Protein AF-A0A940UMU3-F1 (afdb_monomer_lite)

Structure (mmCIF, N/CA/C/O backbone):
data_AF-A0A940UMU3-F1
#
_entry.id   AF-A0A940UMU3-F1
#
loop_
_atom_site.group_PDB
_atom_site.id
_atom_site.type_symbol
_atom_site.label_atom_id
_atom_site.label_alt_id
_atom_site.label_comp_id
_atom_site.label_asym_id
_atom_site.label_entity_id
_atom_site.label_seq_id
_atom_site.pdbx_PDB_ins_code
_atom_site.Cartn_x
_atom_site.Cartn_y
_atom_site.Cartn_z
_atom_site.occupancy
_atom_site.B_iso_or_equiv
_atom_site.auth_seq_id
_atom_site.auth_comp_id
_atom_site.auth_asym_id
_atom_site.auth_atom_id
_atom_site.pdbx_PDB_model_num
ATOM 1 N N . MET A 1 1 ? -1.827 32.129 -28.099 1.00 36.72 1 MET A N 1
ATOM 2 C CA . MET A 1 1 ? -1.448 30.703 -27.996 1.00 36.72 1 MET A CA 1
ATOM 3 C C . MET A 1 1 ? -0.355 30.593 -26.947 1.00 36.72 1 MET A C 1
ATOM 5 O O . MET A 1 1 ? 0.735 31.074 -27.199 1.00 36.72 1 MET A O 1
ATOM 9 N N . GLY A 1 2 ? -0.552 30.079 -25.747 1.00 35.84 2 GLY A N 1
ATOM 10 C CA . GLY A 1 2 ? -1.722 29.521 -25.088 1.00 35.84 2 GLY A CA 1
ATOM 11 C C . GLY A 1 2 ? -1.331 29.421 -23.616 1.00 35.84 2 GLY A C 1
ATOM 12 O O . GLY A 1 2 ? -0.348 28.765 -23.275 1.00 35.84 2 GLY A O 1
ATOM 13 N N . GLU A 1 3 ? -2.028 30.186 -22.787 1.00 33.16 3 GLU A N 1
ATOM 14 C CA . GLU A 1 3 ? -1.963 30.157 -21.331 1.00 33.16 3 GLU A CA 1
ATOM 15 C C . GLU A 1 3 ? -2.562 28.830 -20.845 1.00 33.16 3 GLU A C 1
ATOM 17 O O . GLU A 1 3 ? -3.772 28.744 -20.701 1.00 33.16 3 GLU A O 1
ATOM 22 N N . GLU A 1 4 ? -1.766 27.773 -20.641 1.00 38.28 4 GLU A N 1
ATOM 23 C CA . GLU A 1 4 ? -2.343 26.475 -20.223 1.00 38.28 4 GLU A CA 1
ATOM 24 C C . GLU A 1 4 ? -1.511 25.644 -19.226 1.00 38.28 4 GLU A C 1
ATOM 26 O O . GLU A 1 4 ? -1.764 24.459 -19.042 1.00 38.28 4 GLU A O 1
ATOM 31 N N . THR A 1 5 ? -0.533 26.220 -18.516 1.00 37.44 5 THR A N 1
ATOM 32 C CA . THR A 1 5 ? 0.317 25.422 -17.594 1.00 37.44 5 THR A CA 1
ATOM 33 C C . THR A 1 5 ? 0.517 25.992 -16.189 1.00 37.44 5 THR A C 1
ATOM 35 O O . THR A 1 5 ? 1.499 25.664 -15.527 1.00 37.44 5 THR A O 1
ATOM 38 N N . LYS A 1 6 ? -0.423 26.795 -15.671 1.00 33.22 6 LYS A N 1
ATOM 39 C CA . LYS A 1 6 ? -0.345 27.323 -14.289 1.00 33.22 6 LYS A CA 1
ATOM 40 C C . LYS A 1 6 ? -1.339 26.750 -13.270 1.00 33.22 6 LYS A C 1
ATOM 42 O O . LYS A 1 6 ? -1.270 27.146 -12.113 1.00 33.22 6 LYS A O 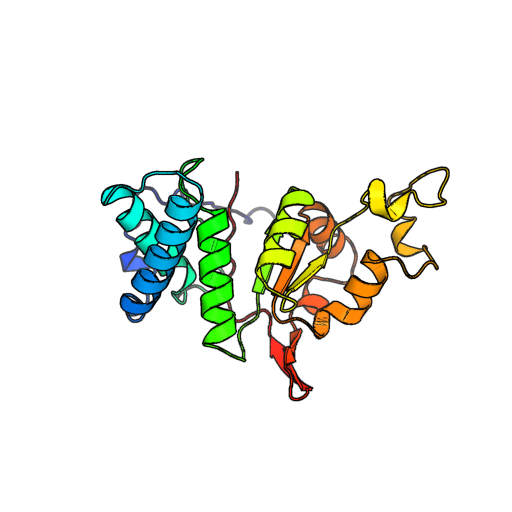1
ATOM 47 N N . ASP A 1 7 ? -2.166 25.771 -13.634 1.00 35.25 7 ASP A N 1
ATOM 48 C CA . ASP A 1 7 ? -3.210 25.225 -12.743 1.00 35.25 7 ASP A CA 1
ATOM 49 C C . ASP A 1 7 ? -2.923 23.820 -12.177 1.00 35.25 7 ASP A C 1
ATOM 51 O O . ASP A 1 7 ? -3.829 23.020 -11.954 1.00 35.25 7 ASP A O 1
ATOM 55 N N . LEU A 1 8 ? -1.662 23.500 -11.873 1.00 34.97 8 LEU A N 1
ATOM 56 C CA . LEU A 1 8 ? -1.332 22.269 -11.147 1.00 34.97 8 LEU A CA 1
ATOM 57 C C . LEU A 1 8 ? -0.868 22.595 -9.726 1.00 34.97 8 LEU A C 1
ATOM 59 O O . LEU A 1 8 ? 0.209 23.147 -9.528 1.00 34.97 8 LEU A O 1
ATOM 63 N N . LEU A 1 9 ? -1.706 22.179 -8.766 1.00 34.69 9 LEU A N 1
ATOM 64 C CA . LEU A 1 9 ? -1.521 22.161 -7.306 1.00 34.69 9 LEU A CA 1
ATOM 65 C C . LEU A 1 9 ? -1.909 23.439 -6.542 1.00 34.69 9 LEU A C 1
ATOM 67 O O . LEU A 1 9 ? -1.122 24.025 -5.804 1.00 34.69 9 LEU A O 1
ATOM 71 N N . LYS A 1 10 ? -3.206 23.776 -6.564 1.00 30.38 10 LYS A N 1
ATOM 72 C CA . LYS A 1 10 ? -3.848 24.381 -5.382 1.00 30.38 10 LYS A CA 1
ATOM 73 C C . LYS A 1 10 ? -4.030 23.299 -4.312 1.00 30.38 10 LYS A C 1
ATOM 75 O O . LYS A 1 10 ? -5.095 22.695 -4.204 1.00 30.38 10 LYS A O 1
ATOM 80 N N . ILE A 1 11 ? -2.984 23.046 -3.528 1.00 38.12 11 ILE A N 1
ATOM 81 C CA . ILE A 1 11 ? -3.080 22.249 -2.300 1.00 38.12 11 ILE A CA 1
ATOM 82 C C . ILE A 1 11 ? -3.891 23.082 -1.303 1.00 38.12 11 ILE A C 1
ATOM 84 O O . ILE A 1 11 ? -3.409 24.074 -0.758 1.00 38.12 11 ILE A O 1
ATOM 88 N N . ARG A 1 12 ? -5.164 22.730 -1.101 1.00 36.94 12 ARG A N 1
ATOM 89 C CA . ARG A 1 12 ? -5.936 23.272 0.020 1.00 36.94 12 ARG A CA 1
ATOM 90 C C . ARG A 1 12 ? -5.428 22.600 1.291 1.00 36.94 12 ARG A C 1
ATOM 92 O O . ARG A 1 12 ? -5.574 21.392 1.439 1.00 36.94 12 ARG A O 1
ATOM 99 N N . ASN A 1 13 ? -4.858 23.393 2.196 1.00 33.34 13 ASN A N 1
ATOM 100 C CA . ASN A 1 13 ? -4.619 22.979 3.576 1.00 33.34 13 ASN A CA 1
ATOM 101 C C . ASN A 1 13 ? -5.944 22.485 4.177 1.00 33.34 13 ASN A C 1
ATOM 103 O O . ASN A 1 13 ? -6.892 23.259 4.310 1.00 33.34 13 ASN A O 1
ATOM 107 N N . LEU A 1 14 ? -6.003 21.201 4.532 1.00 41.78 14 LEU A N 1
ATOM 108 C CA . LEU A 1 14 ? -7.168 20.515 5.105 1.00 41.78 14 LEU A CA 1
ATOM 109 C C . LEU A 1 14 ? -7.414 20.877 6.580 1.00 41.78 14 LEU A C 1
ATOM 111 O O . LEU A 1 14 ? -7.902 20.060 7.348 1.00 41.78 14 LEU A O 1
ATOM 115 N N . ASN A 1 15 ? -7.117 22.109 6.992 1.00 36.78 15 ASN A N 1
ATOM 116 C CA . ASN A 1 15 ? -7.285 22.494 8.393 1.00 36.78 15 ASN A CA 1
ATOM 117 C C . ASN A 1 15 ? -8.719 22.910 8.759 1.00 36.78 15 ASN A C 1
ATOM 119 O O . ASN A 1 15 ? -8.968 23.169 9.929 1.00 36.78 15 ASN A O 1
ATOM 123 N N . THR A 1 16 ? -9.673 22.954 7.819 1.00 35.81 16 THR A N 1
ATOM 124 C CA . THR A 1 16 ? -11.067 23.342 8.135 1.00 35.81 16 THR A CA 1
ATOM 125 C C . THR A 1 16 ? -12.168 22.735 7.253 1.00 35.81 16 THR A C 1
ATOM 127 O O . THR A 1 16 ? -13.339 23.025 7.484 1.00 35.81 16 THR A O 1
ATOM 130 N N . CYS A 1 17 ? -11.861 21.882 6.268 1.00 40.16 17 CYS A N 1
ATOM 131 C CA . CYS A 1 17 ? -12.915 21.163 5.540 1.00 40.16 17 CYS A CA 1
ATOM 132 C C . CYS A 1 17 ? -13.247 19.905 6.346 1.00 40.16 17 CYS A C 1
ATOM 134 O O . CYS A 1 17 ? -12.423 18.991 6.391 1.00 40.16 17 CYS A O 1
ATOM 136 N N . SER A 1 18 ? -14.398 19.874 7.026 1.00 49.94 18 SER A N 1
ATOM 137 C CA . SER A 1 18 ? -14.820 18.674 7.748 1.00 49.94 18 SER A CA 1
ATOM 138 C C . SER A 1 18 ? -14.830 17.498 6.772 1.00 49.94 18 SER A C 1
ATOM 140 O O . SER A 1 18 ? -15.374 17.597 5.671 1.00 49.94 18 SER A O 1
ATOM 142 N N . LEU A 1 19 ? -14.174 16.399 7.160 1.00 53.12 19 LEU A N 1
ATOM 143 C CA . LEU A 1 19 ? -14.099 15.149 6.396 1.00 53.12 19 LEU A CA 1
ATOM 144 C C . LEU A 1 19 ? -15.473 14.767 5.813 1.00 53.12 19 LEU A C 1
ATOM 146 O O . LEU A 1 19 ? -15.567 14.332 4.668 1.00 53.12 19 LEU A O 1
ATOM 150 N N . GLU A 1 20 ? -16.535 15.040 6.571 1.00 51.41 20 GLU A N 1
ATOM 151 C CA . GLU A 1 20 ? -17.953 14.882 6.231 1.00 51.41 20 GLU A CA 1
ATOM 152 C C . GLU A 1 20 ? -18.362 15.445 4.857 1.00 51.41 20 GLU A C 1
ATOM 154 O O . GLU A 1 20 ? -19.279 14.916 4.239 1.00 51.41 20 GLU A O 1
ATOM 159 N N . GLN A 1 21 ? -17.689 16.479 4.340 1.00 51.62 21 GLN A N 1
ATOM 160 C CA . GLN A 1 21 ? -18.004 17.078 3.034 1.00 51.62 21 GLN A CA 1
ATOM 161 C C . GLN A 1 21 ? -17.381 16.340 1.837 1.00 51.62 21 GLN A C 1
ATOM 163 O O . GLN A 1 21 ? -17.746 16.614 0.695 1.00 51.62 21 GLN A O 1
ATOM 168 N N . LEU A 1 22 ? -16.428 15.432 2.070 1.00 51.53 22 LEU A N 1
ATOM 169 C CA . LEU A 1 22 ? -15.706 14.693 1.020 1.00 51.53 22 LEU A CA 1
ATOM 170 C C . LEU A 1 22 ? -16.130 13.220 0.917 1.00 51.53 22 LEU A C 1
ATOM 172 O O . LEU A 1 22 ? -15.785 12.551 -0.059 1.00 51.53 22 LEU A O 1
ATOM 176 N N . ILE A 1 23 ? -16.869 12.734 1.913 1.00 57.41 23 ILE A N 1
ATOM 177 C CA . ILE A 1 23 ? -17.193 11.326 2.139 1.00 57.41 23 ILE A CA 1
ATOM 178 C C . ILE A 1 23 ? -18.607 11.036 1.643 1.00 57.41 23 ILE A C 1
ATOM 180 O O . ILE A 1 23 ? -19.556 11.730 1.999 1.00 57.41 23 ILE A O 1
ATOM 184 N N . ILE A 1 24 ? -18.764 9.997 0.822 1.00 56.56 24 ILE A N 1
ATOM 185 C CA . ILE A 1 24 ? -20.044 9.727 0.160 1.00 56.56 24 ILE A CA 1
ATOM 186 C C . ILE A 1 24 ? -21.032 9.039 1.098 1.00 56.56 24 ILE A C 1
ATOM 188 O O . ILE A 1 24 ? -22.220 9.301 0.951 1.00 56.56 24 ILE A O 1
ATOM 192 N N . ASN A 1 25 ? -20.604 8.158 2.023 1.00 56.72 25 ASN A N 1
ATOM 193 C CA . ASN A 1 25 ? -21.586 7.271 2.666 1.00 56.72 25 ASN A CA 1
ATOM 194 C C . ASN A 1 25 ? -21.281 6.663 4.056 1.00 56.72 25 ASN A C 1
ATOM 196 O O . ASN A 1 25 ? -22.127 5.914 4.536 1.00 56.72 25 ASN A O 1
ATOM 200 N N . GLY A 1 26 ? -20.152 6.912 4.733 1.00 59.41 26 GLY A N 1
ATOM 201 C CA . GLY A 1 26 ? -19.945 6.399 6.109 1.00 59.41 26 GLY A CA 1
ATOM 202 C C . GLY A 1 26 ? -19.916 4.863 6.249 1.00 59.41 26 GLY A C 1
ATOM 203 O O . GLY A 1 26 ? -19.922 4.331 7.363 1.00 59.41 26 GLY A O 1
ATOM 204 N N . LYS A 1 27 ? -19.896 4.133 5.124 1.00 69.00 27 LYS A N 1
ATOM 205 C CA . LYS A 1 27 ? -20.093 2.675 5.059 1.00 69.00 27 LYS A CA 1
ATOM 206 C C . LYS A 1 27 ? -18.911 1.885 5.608 1.00 69.00 27 LYS A C 1
ATOM 208 O O . LYS A 1 27 ? -19.079 0.724 5.960 1.00 69.00 27 LYS A O 1
ATOM 213 N N . HIS A 1 28 ? -17.739 2.506 5.709 1.00 79.44 28 HIS A N 1
ATOM 214 C CA . HIS A 1 28 ? -16.504 1.810 6.055 1.00 79.44 28 HIS A CA 1
ATOM 215 C C . HIS A 1 28 ? -16.082 1.975 7.520 1.00 79.44 28 HIS A C 1
ATOM 217 O O . HIS A 1 28 ? -14.939 1.683 7.861 1.00 79.44 28 HIS A O 1
ATOM 223 N N . THR A 1 29 ? -16.980 2.413 8.409 1.00 82.94 29 THR A N 1
ATOM 224 C CA . THR A 1 29 ? -16.651 2.646 9.829 1.00 82.94 29 THR A CA 1
ATOM 225 C C . THR A 1 29 ? -16.112 1.386 10.523 1.00 82.94 29 THR A C 1
ATOM 227 O O . THR A 1 29 ? -15.117 1.465 11.246 1.00 82.94 29 THR A O 1
ATOM 230 N N . ASP A 1 30 ? -16.705 0.220 10.250 1.00 89.69 30 ASP A N 1
ATOM 231 C CA . ASP A 1 30 ? -16.269 -1.061 10.823 1.00 89.69 30 ASP A CA 1
ATOM 232 C C . ASP A 1 30 ? -14.950 -1.558 10.212 1.00 89.69 30 ASP A C 1
ATOM 234 O O . ASP A 1 30 ? -14.110 -2.130 10.905 1.00 89.69 30 ASP A O 1
ATOM 238 N N . GLU A 1 31 ? -14.741 -1.338 8.910 1.00 93.00 31 GLU A N 1
ATOM 239 C CA . GLU A 1 31 ? -13.475 -1.668 8.239 1.00 93.00 31 GLU A CA 1
ATOM 240 C C . GLU A 1 31 ? -12.336 -0.789 8.768 1.00 93.00 31 GLU A C 1
ATOM 242 O O . GLU A 1 31 ? -11.243 -1.283 9.050 1.00 93.00 31 GLU A O 1
ATOM 247 N N . ALA A 1 32 ? -12.607 0.505 8.956 1.00 93.12 32 ALA A N 1
ATOM 248 C CA . ALA A 1 32 ? -11.656 1.465 9.497 1.00 93.12 32 ALA A CA 1
ATOM 249 C C . ALA A 1 32 ? -11.247 1.093 10.925 1.00 93.12 32 ALA A C 1
ATOM 251 O O . ALA A 1 32 ? -10.062 1.150 11.248 1.00 93.12 32 ALA A O 1
ATOM 252 N N . GLU A 1 33 ? -12.197 0.644 11.754 1.00 95.31 33 GLU A N 1
ATOM 253 C CA . GLU A 1 33 ? -11.906 0.128 13.095 1.00 95.31 33 GLU A CA 1
ATOM 254 C C . GLU A 1 33 ? -11.001 -1.109 13.040 1.00 95.31 33 GLU A C 1
ATOM 256 O O . GLU A 1 33 ? -9.998 -1.168 13.749 1.00 95.31 33 GLU A O 1
ATOM 261 N N . LYS A 1 34 ? -11.291 -2.074 12.156 1.00 95.69 34 LYS A N 1
ATOM 262 C CA . LYS A 1 34 ? -10.464 -3.284 11.992 1.00 95.69 34 LYS A CA 1
ATOM 263 C C . LYS A 1 34 ? -9.028 -2.946 11.593 1.00 95.69 34 LYS A C 1
ATOM 265 O O . LYS A 1 34 ? -8.087 -3.519 12.141 1.00 95.69 34 LYS A O 1
ATOM 270 N N . ILE A 1 35 ? -8.850 -2.013 10.659 1.00 96.12 35 ILE A N 1
ATOM 271 C CA . ILE A 1 35 ? -7.522 -1.567 10.215 1.00 96.12 35 ILE A CA 1
ATOM 272 C C . ILE A 1 35 ? -6.797 -0.803 11.328 1.00 96.12 35 ILE A C 1
ATOM 274 O O . ILE A 1 35 ? -5.603 -1.031 11.547 1.00 96.12 35 ILE A O 1
ATOM 278 N N . ALA A 1 36 ? -7.493 0.080 12.047 1.00 95.94 36 ALA A N 1
ATOM 279 C CA . ALA A 1 36 ? -6.921 0.828 13.163 1.00 95.94 36 ALA A CA 1
ATOM 280 C C . ALA A 1 36 ? -6.469 -0.103 14.293 1.00 95.94 36 ALA A C 1
ATOM 282 O O . ALA A 1 36 ? -5.336 0.009 14.759 1.00 95.94 36 ALA A O 1
ATOM 283 N N . GLU A 1 37 ? -7.297 -1.079 14.671 1.00 96.50 37 GLU A N 1
ATOM 284 C CA . GLU A 1 37 ? -6.956 -2.048 15.712 1.00 96.50 37 GLU A CA 1
ATOM 285 C C . GLU A 1 37 ? -5.791 -2.944 15.273 1.00 96.50 37 GLU A C 1
ATOM 287 O O . GLU A 1 37 ? -4.832 -3.108 16.023 1.00 96.50 37 GLU A O 1
ATOM 292 N N . ALA A 1 38 ? -5.777 -3.434 14.028 1.00 95.81 38 ALA A N 1
ATOM 293 C CA . ALA A 1 38 ? -4.628 -4.172 13.495 1.00 95.81 38 ALA A CA 1
ATOM 294 C C . ALA A 1 38 ? -3.334 -3.335 13.538 1.00 95.81 38 ALA A C 1
ATOM 296 O O . ALA A 1 38 ? -2.271 -3.830 13.917 1.00 95.81 38 ALA A O 1
ATOM 297 N N . THR A 1 39 ? -3.426 -2.045 13.207 1.00 95.75 39 THR A N 1
ATOM 298 C CA . THR A 1 39 ? -2.296 -1.106 13.271 1.00 95.75 39 THR A CA 1
ATOM 299 C C . THR A 1 39 ? -1.800 -0.932 14.703 1.00 95.75 39 THR A C 1
ATOM 301 O O . THR A 1 39 ? -0.597 -1.031 14.958 1.00 95.75 39 THR A O 1
ATOM 304 N N . LYS A 1 40 ? -2.719 -0.722 15.648 1.00 95.88 40 LYS A N 1
ATOM 305 C CA . LYS A 1 40 ? -2.431 -0.613 17.078 1.00 95.88 40 LYS A CA 1
ATOM 306 C C . LYS A 1 40 ? -1.731 -1.863 17.603 1.00 95.88 40 LYS A C 1
ATOM 308 O O . LYS A 1 40 ? -0.702 -1.733 18.260 1.00 95.88 40 LYS A O 1
ATOM 313 N N . GLN A 1 41 ? -2.211 -3.057 17.258 1.00 95.44 41 GLN A N 1
ATOM 314 C CA . GLN A 1 41 ? -1.576 -4.313 17.669 1.00 95.44 41 GLN A CA 1
ATOM 315 C C . GLN A 1 41 ? -0.138 -4.433 17.146 1.00 95.44 41 GLN A C 1
ATOM 317 O O . GLN A 1 41 ? 0.762 -4.819 17.893 1.00 95.44 41 GLN A O 1
ATOM 322 N N . ILE A 1 42 ? 0.126 -4.018 15.901 1.00 93.25 42 ILE A N 1
ATOM 323 C CA . ILE A 1 42 ? 1.494 -3.997 15.362 1.00 93.25 42 ILE A CA 1
ATOM 324 C C . ILE A 1 42 ? 2.373 -2.995 16.131 1.00 93.25 42 ILE A C 1
ATOM 326 O O . ILE A 1 42 ? 3.515 -3.317 16.459 1.00 93.25 42 ILE A O 1
ATOM 330 N N . ILE A 1 43 ? 1.868 -1.801 16.456 1.00 93.75 43 ILE A N 1
ATOM 331 C CA . ILE A 1 43 ? 2.613 -0.790 17.229 1.00 93.75 43 ILE A CA 1
ATOM 332 C C . ILE A 1 43 ? 2.942 -1.308 18.639 1.00 93.75 43 ILE A C 1
ATOM 334 O O . ILE A 1 43 ? 4.093 -1.212 19.072 1.00 93.75 43 ILE A O 1
ATOM 338 N N . ILE A 1 44 ? 1.969 -1.924 19.317 1.00 94.00 44 ILE A N 1
ATOM 339 C CA . ILE A 1 44 ? 2.149 -2.515 20.650 1.00 94.00 44 ILE A CA 1
ATOM 340 C C . ILE A 1 44 ? 3.166 -3.657 20.610 1.00 94.00 44 ILE A C 1
ATOM 342 O O . ILE A 1 44 ? 4.064 -3.707 21.448 1.00 94.00 44 ILE A O 1
ATOM 346 N N . SER A 1 45 ? 3.104 -4.527 19.597 1.00 93.50 45 SER A N 1
ATOM 347 C CA . SER A 1 45 ? 4.061 -5.634 19.437 1.00 93.50 45 SER A CA 1
ATOM 348 C C . SER A 1 45 ? 5.515 -5.170 19.271 1.00 93.50 45 SER A C 1
ATOM 350 O O . SER A 1 45 ? 6.445 -5.912 19.578 1.00 93.50 45 SER A O 1
ATOM 352 N N . ARG A 1 46 ? 5.720 -3.926 18.821 1.00 91.25 46 ARG A N 1
ATOM 353 C CA . ARG A 1 46 ? 7.035 -3.279 18.687 1.00 91.25 46 ARG A CA 1
ATOM 354 C C . ARG A 1 46 ? 7.465 -2.534 19.959 1.00 91.25 46 ARG A C 1
ATOM 356 O O . ARG A 1 46 ? 8.477 -1.839 19.938 1.00 91.25 46 ARG A O 1
ATOM 363 N N . GLY A 1 47 ? 6.715 -2.665 21.055 1.00 90.81 47 GLY A N 1
ATOM 364 C CA . GLY A 1 47 ? 7.041 -2.103 22.368 1.00 90.81 47 GLY A CA 1
ATOM 365 C C . GLY A 1 47 ? 6.580 -0.661 22.591 1.00 90.81 47 GLY A C 1
ATOM 366 O O . GLY A 1 47 ? 7.021 -0.028 23.545 1.00 90.81 47 GLY A O 1
ATOM 367 N N . SER A 1 48 ? 5.721 -0.118 21.726 1.00 92.12 48 SER A N 1
ATOM 368 C CA . SER A 1 48 ? 5.169 1.237 21.877 1.00 92.12 48 SER A CA 1
ATOM 369 C C . SER A 1 48 ? 3.780 1.221 22.521 1.00 92.12 48 SER A C 1
ATOM 371 O O . SER A 1 48 ? 3.044 0.244 22.416 1.00 92.12 48 SER A O 1
ATOM 373 N N . GLN A 1 49 ? 3.398 2.318 23.174 1.00 90.88 49 GLN A N 1
ATOM 374 C CA . GLN A 1 49 ? 2.046 2.498 23.713 1.00 90.88 49 GLN A CA 1
ATOM 375 C C . GLN A 1 49 ? 1.169 3.258 22.714 1.00 90.88 49 GLN A C 1
ATOM 377 O O . GLN A 1 49 ? 1.655 4.131 22.000 1.00 90.88 49 GLN A O 1
ATOM 382 N N . VAL A 1 50 ? -0.125 2.936 22.680 1.00 92.19 50 VAL A N 1
ATOM 383 C CA . VAL A 1 50 ? -1.121 3.609 21.834 1.00 92.19 50 VAL A CA 1
ATOM 384 C C . VAL A 1 50 ? -2.220 4.145 22.742 1.00 92.19 50 VAL A C 1
ATOM 386 O O . VAL A 1 50 ? -2.913 3.368 23.397 1.00 92.19 50 VAL A O 1
ATOM 389 N N . SER A 1 51 ? -2.358 5.469 22.804 1.00 93.38 51 SER A N 1
ATOM 390 C CA . SER A 1 51 ? -3.448 6.123 23.535 1.00 93.38 51 SER A CA 1
ATOM 391 C C . SER A 1 51 ? -4.765 6.031 22.758 1.00 93.38 51 SER A C 1
ATOM 393 O O . SER A 1 51 ? -4.771 5.786 21.551 1.00 93.38 51 SER A O 1
ATOM 395 N N . GLU A 1 52 ? -5.898 6.276 23.418 1.00 93.25 52 GLU A N 1
ATOM 396 C CA . GLU A 1 52 ? -7.195 6.321 22.725 1.00 93.25 52 GLU A CA 1
ATOM 397 C C . GLU A 1 52 ? -7.256 7.426 21.665 1.00 93.25 52 GLU A C 1
ATOM 399 O O . GLU A 1 52 ? -7.790 7.209 20.579 1.00 93.25 52 GLU A O 1
ATOM 404 N N . ALA A 1 53 ? -6.660 8.590 21.941 1.00 90.50 53 ALA A N 1
ATOM 405 C CA . ALA A 1 53 ? -6.570 9.678 20.969 1.00 90.50 53 ALA A CA 1
ATOM 406 C C . ALA A 1 53 ? -5.768 9.255 19.728 1.00 90.50 53 ALA A C 1
ATOM 408 O O . ALA A 1 53 ? -6.187 9.516 18.605 1.00 90.50 53 ALA A O 1
ATOM 409 N N . HIS A 1 54 ? -4.659 8.536 19.924 1.00 91.69 54 HIS A N 1
ATOM 410 C CA . HIS A 1 54 ? -3.856 7.994 18.829 1.00 91.69 54 HIS A CA 1
ATOM 411 C C . HIS A 1 54 ? -4.641 6.951 18.022 1.00 91.69 54 HIS A C 1
ATOM 413 O O . HIS A 1 54 ? -4.669 7.021 16.794 1.00 91.69 54 HIS A O 1
ATOM 419 N N . HIS A 1 55 ? -5.343 6.032 18.689 1.00 93.38 55 HIS A N 1
ATOM 420 C CA . HIS A 1 55 ? -6.217 5.056 18.026 1.00 93.38 55 HIS A CA 1
ATOM 421 C C . HIS A 1 55 ? -7.316 5.731 17.200 1.00 93.38 55 HIS A C 1
ATOM 423 O O . HIS A 1 55 ? -7.559 5.349 16.055 1.00 93.38 55 HIS A O 1
ATOM 429 N N . LYS A 1 56 ? -7.933 6.787 17.740 1.00 91.44 56 LYS A N 1
ATOM 430 C CA . LYS A 1 56 ? -8.928 7.588 17.024 1.00 91.44 56 LYS A CA 1
ATOM 431 C C . LYS A 1 56 ? -8.341 8.203 15.751 1.00 91.44 56 LYS A C 1
ATOM 433 O O . LYS A 1 56 ? -8.952 8.070 14.693 1.00 91.44 56 LYS A O 1
ATOM 438 N N . THR A 1 57 ? -7.141 8.780 15.812 1.00 90.56 57 THR A N 1
ATOM 439 C CA . THR A 1 57 ? -6.467 9.305 14.615 1.00 90.56 57 THR A CA 1
ATOM 440 C C . THR A 1 57 ? -6.174 8.200 13.599 1.00 90.56 57 THR A C 1
ATOM 442 O O . THR A 1 57 ? -6.409 8.384 12.408 1.00 90.56 57 THR A O 1
ATOM 445 N N . LEU A 1 58 ? -5.713 7.024 14.041 1.00 92.88 58 LEU A N 1
ATOM 446 C CA . LEU A 1 58 ? -5.487 5.878 13.151 1.00 92.88 58 LEU A CA 1
ATOM 447 C C . LEU A 1 58 ? -6.773 5.446 12.439 1.00 92.88 58 LEU A C 1
ATOM 449 O O . LEU A 1 58 ? -6.739 5.163 11.242 1.00 92.88 58 LEU A O 1
ATOM 453 N N . LYS A 1 59 ? -7.903 5.437 13.152 1.00 92.69 59 LYS A N 1
ATOM 454 C CA . LYS A 1 59 ? -9.222 5.141 12.587 1.00 92.69 59 LYS A CA 1
ATOM 455 C C . LYS A 1 59 ? -9.646 6.171 11.550 1.00 92.69 59 LYS A C 1
ATOM 457 O O . LYS A 1 59 ? -10.078 5.784 10.470 1.00 92.69 59 LYS A O 1
ATOM 462 N N . GLU A 1 60 ? -9.497 7.460 11.838 1.00 88.75 60 GLU A N 1
ATOM 463 C CA . GLU A 1 60 ? -9.816 8.535 10.890 1.00 88.75 60 GLU A CA 1
ATOM 464 C C . GLU A 1 60 ? -8.961 8.428 9.621 1.00 88.75 60 GLU A C 1
ATOM 466 O O . GLU A 1 60 ? -9.476 8.509 8.507 1.00 88.75 60 GLU A O 1
ATOM 471 N N . MET A 1 61 ? -7.666 8.146 9.763 1.00 89.88 61 MET A N 1
ATOM 472 C CA . MET A 1 61 ? -6.785 7.915 8.620 1.00 89.88 61 MET A CA 1
ATOM 473 C C . MET A 1 61 ? -7.176 6.659 7.824 1.00 89.88 61 MET A C 1
ATOM 475 O O . MET A 1 61 ? -7.205 6.700 6.595 1.00 89.88 61 MET A O 1
ATOM 479 N N . ALA A 1 62 ? -7.485 5.546 8.500 1.00 91.38 62 ALA A N 1
ATOM 480 C CA . ALA A 1 62 ? -7.953 4.317 7.853 1.00 91.38 62 ALA A CA 1
ATOM 481 C C . ALA A 1 62 ? -9.238 4.571 7.062 1.00 91.38 62 ALA A C 1
ATOM 483 O O . ALA A 1 62 ? -9.381 4.112 5.931 1.00 91.38 62 ALA A O 1
ATOM 484 N N . PHE A 1 63 ? -10.146 5.345 7.647 1.00 88.12 63 PHE A N 1
ATOM 485 C CA . PHE A 1 63 ? -11.393 5.745 7.028 1.00 88.12 63 PHE A CA 1
ATOM 486 C C . PHE A 1 63 ? -11.150 6.532 5.731 1.00 88.12 63 PHE A C 1
ATOM 488 O O . PHE A 1 63 ? -11.724 6.200 4.697 1.00 88.12 63 PHE A O 1
ATOM 495 N N . VAL A 1 64 ? -10.215 7.490 5.732 1.00 85.69 64 VAL A N 1
ATOM 496 C CA . VAL A 1 64 ? -9.823 8.232 4.516 1.00 85.69 64 VAL A CA 1
ATOM 497 C C . VAL A 1 64 ? -9.262 7.312 3.424 1.00 85.69 64 VAL A C 1
ATOM 499 O O . VAL A 1 64 ? -9.520 7.539 2.245 1.00 85.69 64 VAL A O 1
ATOM 502 N N . LEU A 1 65 ? -8.514 6.266 3.788 1.00 86.88 65 LEU A N 1
ATOM 503 C CA . LEU A 1 65 ? -7.996 5.284 2.823 1.00 86.88 65 LEU A CA 1
ATOM 504 C C . LEU A 1 65 ? -9.098 4.390 2.229 1.00 86.88 65 LEU A C 1
ATOM 506 O O . LEU A 1 65 ? -8.950 3.873 1.119 1.00 86.88 65 LEU A O 1
ATOM 510 N N . LEU A 1 66 ? -10.181 4.179 2.975 1.00 86.50 66 LEU A N 1
ATOM 511 C CA . LEU A 1 66 ? -11.284 3.302 2.599 1.00 86.50 66 LEU A CA 1
ATOM 512 C C . LEU A 1 66 ? -12.329 3.984 1.724 1.00 86.50 66 LEU A C 1
ATOM 514 O O . LEU A 1 66 ? -12.895 3.326 0.855 1.00 86.50 66 LEU A O 1
ATOM 518 N N . GLU A 1 67 ? -12.573 5.272 1.919 1.00 79.00 67 GLU A N 1
ATOM 519 C CA . GLU A 1 67 ? -13.655 5.982 1.240 1.00 79.00 67 GLU A CA 1
ATOM 520 C C . GLU A 1 67 ? -13.408 6.230 -0.249 1.00 79.00 67 GLU A C 1
ATOM 522 O O . GLU A 1 67 ? -12.277 6.349 -0.725 1.00 79.00 67 GLU A O 1
ATOM 527 N N . ASP A 1 68 ? -14.509 6.304 -0.994 1.00 71.38 68 ASP A N 1
ATOM 528 C CA . ASP A 1 68 ? -14.520 6.785 -2.371 1.00 71.38 68 ASP A CA 1
ATOM 529 C C . ASP A 1 68 ? -14.689 8.308 -2.367 1.00 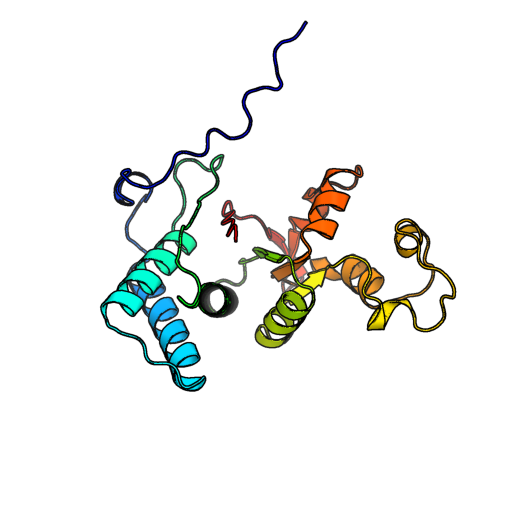71.38 68 ASP A C 1
ATOM 531 O O . ASP A 1 68 ? -15.646 8.841 -1.804 1.00 71.38 68 ASP A O 1
ATOM 535 N N . PHE A 1 69 ? -13.782 9.026 -3.028 1.00 65.88 69 PHE A N 1
ATOM 536 C CA . PHE A 1 69 ? -13.898 10.477 -3.162 1.00 65.88 69 PHE A CA 1
ATOM 537 C C . PHE A 1 69 ? -14.886 10.838 -4.277 1.00 65.88 69 PHE A C 1
ATOM 539 O O . PHE A 1 69 ? -14.783 10.335 -5.398 1.00 65.88 69 PHE A O 1
ATOM 546 N N . GLN A 1 70 ? -15.808 11.771 -3.998 1.00 57.50 70 GLN A N 1
ATOM 547 C CA . GLN A 1 70 ? -16.765 12.293 -4.995 1.00 57.50 70 GLN A CA 1
ATOM 548 C C . GLN A 1 70 ? -16.076 12.885 -6.226 1.00 57.50 70 GLN A C 1
ATOM 550 O O . GLN A 1 70 ? -16.592 12.817 -7.340 1.00 57.50 70 GLN A O 1
ATOM 555 N N . GLN A 1 71 ? -14.901 13.470 -6.015 1.00 63.22 71 GLN A N 1
ATOM 556 C CA . GLN A 1 71 ? -14.100 14.129 -7.035 1.00 63.22 71 GLN A CA 1
ATOM 557 C C . GLN A 1 71 ? -12.883 13.256 -7.331 1.00 63.22 71 GLN A C 1
ATOM 559 O O . GLN A 1 71 ? -11.836 13.375 -6.700 1.00 63.22 71 GLN A O 1
ATOM 564 N N . ALA A 1 72 ? -13.062 12.329 -8.276 1.00 58.94 72 ALA A N 1
ATOM 565 C CA . ALA A 1 72 ? -12.054 11.349 -8.689 1.00 58.94 72 ALA A CA 1
ATOM 566 C C . ALA A 1 72 ? -10.770 11.969 -9.280 1.00 58.94 72 ALA A C 1
ATOM 568 O O . ALA A 1 72 ? -9.788 11.265 -9.501 1.00 58.94 72 ALA A O 1
ATOM 569 N N . ASP A 1 73 ? -10.792 13.268 -9.564 1.00 63.81 73 ASP A N 1
ATOM 570 C CA . ASP A 1 73 ? -9.696 14.080 -10.084 1.00 63.81 73 ASP A CA 1
ATOM 571 C C . ASP A 1 73 ? -8.820 14.703 -8.983 1.00 63.81 73 ASP A C 1
ATOM 573 O O . ASP A 1 73 ? -7.801 15.323 -9.291 1.00 63.81 73 ASP A O 1
ATOM 577 N N . LYS A 1 74 ? -9.176 14.543 -7.701 1.00 63.94 74 LYS A N 1
ATOM 578 C CA . LYS A 1 74 ? -8.458 15.174 -6.587 1.00 63.94 74 LYS A CA 1
ATOM 579 C C . LYS A 1 74 ? -7.710 14.162 -5.734 1.00 63.94 74 LYS A C 1
ATOM 581 O O . LYS A 1 74 ? -8.233 13.116 -5.362 1.00 63.94 74 LYS A O 1
ATOM 586 N N . ALA A 1 75 ? -6.469 14.509 -5.403 1.00 70.69 75 ALA A N 1
ATOM 587 C CA . ALA A 1 75 ? -5.662 13.757 -4.455 1.00 70.69 75 ALA A CA 1
ATOM 588 C C . ALA A 1 75 ? -6.138 14.016 -3.021 1.00 70.69 75 ALA A C 1
ATOM 590 O O . ALA A 1 75 ? -6.458 15.153 -2.661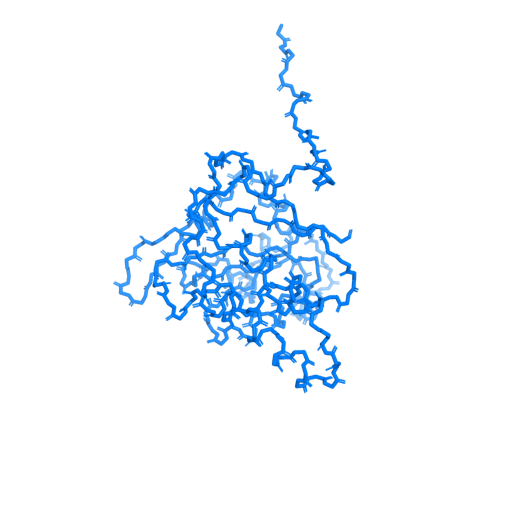 1.00 70.69 75 ALA A O 1
ATOM 591 N N . ALA A 1 76 ? -6.125 12.970 -2.200 1.00 73.50 76 ALA A N 1
ATOM 592 C CA . ALA A 1 76 ? -6.305 13.093 -0.763 1.00 73.50 76 ALA A CA 1
ATOM 593 C C . ALA A 1 76 ? -4.940 13.236 -0.087 1.00 73.50 76 ALA A C 1
ATOM 595 O O . ALA A 1 76 ? -4.018 12.458 -0.349 1.00 73.50 76 ALA A O 1
ATOM 596 N N . VAL A 1 77 ? -4.829 14.229 0.792 1.00 77.38 77 VAL A N 1
ATOM 597 C CA . VAL A 1 77 ? -3.642 14.456 1.618 1.00 77.38 77 VAL A CA 1
ATOM 598 C C . VAL A 1 77 ? -4.025 14.156 3.056 1.00 77.38 77 VAL A C 1
ATOM 600 O O . VAL A 1 77 ? -4.985 14.721 3.571 1.00 77.38 77 VAL A O 1
ATOM 603 N N . VAL A 1 78 ? -3.281 13.265 3.705 1.00 79.44 78 VAL A N 1
ATOM 604 C CA . VAL A 1 78 ? -3.508 12.912 5.110 1.00 79.44 78 VAL A CA 1
ATOM 605 C C . VAL A 1 78 ? -2.339 13.455 5.928 1.00 79.44 78 VAL A C 1
ATOM 607 O O . VAL A 1 78 ? -1.310 12.777 6.029 1.00 79.44 78 VAL A O 1
ATOM 610 N N . PRO A 1 79 ? -2.443 14.682 6.476 1.00 76.12 79 PRO A N 1
ATOM 611 C CA . PRO A 1 79 ? -1.419 15.194 7.369 1.00 76.12 79 PRO A CA 1
ATOM 612 C C . PRO A 1 79 ? -1.430 14.352 8.643 1.00 76.12 79 PRO A C 1
ATOM 614 O O . PRO A 1 79 ? -2.471 14.148 9.262 1.00 76.12 79 PRO A O 1
ATOM 617 N N . ALA A 1 80 ? -0.270 13.837 9.030 1.00 80.19 80 ALA A N 1
ATOM 618 C CA . ALA A 1 80 ? -0.143 13.081 10.264 1.00 80.19 80 ALA A CA 1
ATOM 619 C C . ALA A 1 80 ? 1.246 13.293 10.853 1.00 80.19 80 ALA A C 1
ATOM 621 O O . ALA A 1 80 ? 2.237 13.333 10.117 1.00 80.19 80 ALA A O 1
ATOM 622 N N . GLU A 1 81 ? 1.326 13.372 12.175 1.00 82.62 81 GLU A N 1
ATOM 623 C CA . GLU A 1 81 ? 2.582 13.586 12.887 1.00 82.62 81 GLU A CA 1
ATOM 624 C C . GLU A 1 81 ? 3.591 12.453 12.631 1.00 82.62 81 GLU A C 1
ATOM 626 O O . GLU A 1 81 ? 3.256 11.318 12.255 1.00 82.62 81 GLU A O 1
ATOM 631 N N . CYS A 1 82 ? 4.877 12.760 12.778 1.00 83.31 82 CYS A N 1
ATOM 632 C CA . CYS A 1 82 ? 5.918 11.738 12.771 1.00 83.31 82 CYS A CA 1
ATOM 633 C C . CYS A 1 82 ? 5.748 10.809 13.979 1.00 83.31 82 CYS A C 1
ATOM 635 O O . CYS A 1 82 ? 5.387 11.243 15.064 1.00 83.31 82 CYS A O 1
ATOM 637 N N . GLY A 1 83 ? 5.981 9.509 13.785 1.00 84.19 83 GLY A N 1
ATOM 638 C CA . GLY A 1 83 ? 5.817 8.513 14.851 1.00 84.19 83 GLY A CA 1
ATOM 639 C C . GLY A 1 83 ? 4.388 7.996 15.058 1.00 84.19 83 GLY A C 1
ATOM 640 O O . GLY A 1 83 ? 4.228 6.954 15.682 1.00 84.19 83 GLY A O 1
ATOM 641 N N . ILE A 1 84 ? 3.363 8.598 14.439 1.00 88.25 84 ILE A N 1
ATOM 642 C CA . ILE A 1 84 ? 1.962 8.148 14.586 1.00 88.25 84 ILE A CA 1
ATOM 643 C C . ILE A 1 84 ? 1.670 6.770 13.957 1.00 88.25 84 ILE A C 1
ATOM 645 O O . ILE A 1 84 ? 0.576 6.240 14.086 1.00 88.25 84 ILE A O 1
ATOM 649 N N . GLY A 1 85 ? 2.629 6.157 13.259 1.00 89.81 85 GLY A N 1
ATOM 650 C CA . GLY A 1 85 ? 2.453 4.826 12.670 1.00 89.81 85 GLY A CA 1
ATOM 651 C C . GLY A 1 85 ? 1.906 4.812 11.239 1.00 89.81 85 GLY A C 1
ATOM 652 O O . GLY A 1 85 ? 1.388 3.786 10.815 1.00 89.81 85 GLY A O 1
ATOM 653 N N . LYS A 1 86 ? 2.077 5.893 10.460 1.00 90.44 86 LYS A N 1
ATOM 654 C CA . LYS A 1 86 ? 1.650 5.992 9.043 1.00 90.44 86 LYS A CA 1
ATOM 655 C C . LYS A 1 86 ? 2.026 4.765 8.199 1.00 90.44 86 LYS A C 1
ATOM 657 O O . LYS A 1 86 ? 1.190 4.190 7.513 1.00 90.44 86 LYS A O 1
ATOM 662 N N . THR A 1 87 ? 3.293 4.347 8.251 1.00 90.50 87 THR A N 1
ATOM 663 C CA . THR A 1 87 ? 3.769 3.182 7.486 1.00 90.50 87 THR A CA 1
ATOM 664 C C . THR A 1 87 ? 3.093 1.893 7.945 1.00 90.50 87 THR A C 1
ATOM 666 O O . THR A 1 87 ? 2.703 1.089 7.105 1.00 90.50 87 THR A O 1
ATOM 669 N N . THR A 1 88 ? 2.901 1.727 9.255 1.00 94.12 88 THR A N 1
ATOM 670 C CA . THR A 1 88 ? 2.195 0.576 9.832 1.00 94.12 88 THR A CA 1
ATOM 671 C C . THR A 1 88 ? 0.724 0.557 9.422 1.00 94.12 88 THR A C 1
ATOM 673 O O . THR A 1 88 ? 0.197 -0.503 9.105 1.00 94.12 88 THR A O 1
ATOM 676 N N . LEU A 1 89 ? 0.079 1.724 9.364 1.00 94.81 89 LEU A N 1
ATOM 677 C CA . LEU A 1 89 ? -1.301 1.856 8.911 1.00 94.81 89 LEU A CA 1
ATOM 678 C C . LEU A 1 89 ? -1.452 1.444 7.444 1.00 94.81 89 LEU A C 1
ATOM 680 O O . LEU A 1 89 ? -2.346 0.673 7.115 1.00 94.81 89 LEU A O 1
ATOM 684 N N . ILE A 1 90 ? -0.556 1.916 6.570 1.00 94.06 90 ILE A N 1
ATOM 685 C CA . ILE A 1 90 ? -0.542 1.522 5.153 1.00 94.06 90 ILE A CA 1
ATOM 686 C C . ILE A 1 90 ? -0.329 0.008 5.026 1.00 94.06 90 ILE A C 1
ATOM 688 O O . ILE A 1 90 ? -1.010 -0.639 4.239 1.00 94.06 90 ILE A O 1
ATOM 692 N N . GLU A 1 91 ? 0.582 -0.574 5.811 1.00 94.75 91 GLU A N 1
ATOM 693 C CA . GLU A 1 91 ? 0.803 -2.024 5.838 1.00 94.75 91 GLU A CA 1
ATOM 694 C C . GLU A 1 91 ? -0.474 -2.790 6.231 1.00 94.75 91 GLU A C 1
ATOM 696 O O . GLU A 1 91 ? -0.870 -3.720 5.527 1.00 94.75 91 GLU A O 1
ATOM 701 N N . ALA A 1 92 ? -1.136 -2.384 7.319 1.00 95.44 92 ALA A N 1
ATOM 702 C CA . ALA A 1 92 ? -2.371 -3.003 7.796 1.00 95.44 92 ALA A CA 1
ATOM 703 C C . ALA A 1 92 ? -3.520 -2.852 6.788 1.00 95.44 92 ALA A C 1
ATOM 705 O O . ALA A 1 92 ? -4.222 -3.821 6.505 1.00 95.44 92 ALA A O 1
ATOM 706 N N . PHE A 1 93 ? -3.671 -1.665 6.196 1.00 95.50 93 PHE A N 1
ATOM 707 C CA . PHE A 1 93 ? -4.654 -1.387 5.150 1.00 95.50 93 PHE A CA 1
ATOM 708 C C . PHE A 1 93 ? -4.454 -2.284 3.923 1.00 95.50 93 PHE A C 1
ATOM 710 O O . PHE A 1 93 ? -5.405 -2.904 3.451 1.00 95.50 93 PHE A O 1
ATOM 717 N N . LEU A 1 94 ? -3.217 -2.390 3.425 1.00 95.00 94 LEU A N 1
ATOM 718 C CA . LEU A 1 94 ? -2.907 -3.215 2.256 1.00 95.00 94 LEU A CA 1
ATOM 719 C C . LEU A 1 94 ? -3.173 -4.693 2.533 1.00 95.00 94 LEU A C 1
ATOM 721 O O . LEU A 1 94 ? -3.787 -5.347 1.699 1.00 95.00 94 LEU A O 1
ATOM 725 N N . LYS A 1 95 ? -2.763 -5.210 3.700 1.00 95.12 95 LYS A N 1
ATOM 726 C CA . LYS A 1 95 ? -3.072 -6.589 4.112 1.00 95.12 95 LYS A CA 1
ATOM 727 C C . LYS A 1 95 ? -4.578 -6.828 4.134 1.00 95.12 95 LYS A C 1
ATOM 729 O O . LYS A 1 95 ? -5.054 -7.750 3.485 1.00 95.12 95 LYS A O 1
ATOM 734 N N . TYR A 1 96 ? -5.319 -5.941 4.796 1.00 94.56 96 TYR A N 1
ATOM 735 C CA . TYR A 1 96 ? -6.770 -6.036 4.890 1.00 94.56 96 TYR A CA 1
ATOM 736 C C . TYR A 1 96 ? -7.439 -6.084 3.510 1.00 94.56 96 TYR A C 1
ATOM 738 O O . TYR A 1 96 ? -8.234 -6.984 3.248 1.00 94.56 96 TYR A O 1
ATOM 746 N N . LYS A 1 97 ? -7.099 -5.162 2.599 1.00 92.94 97 LYS A N 1
ATOM 747 C CA . LYS A 1 97 ? -7.694 -5.139 1.254 1.00 92.94 97 LYS A CA 1
ATOM 748 C C . LYS A 1 97 ? -7.285 -6.331 0.398 1.00 92.94 97 LYS A C 1
ATOM 750 O O . LYS A 1 97 ? -8.142 -6.916 -0.246 1.00 92.94 97 LYS A O 1
ATOM 755 N N . LEU A 1 98 ? -6.029 -6.760 0.467 1.00 92.12 98 LEU A N 1
ATOM 756 C CA . LEU A 1 98 ? -5.554 -7.952 -0.243 1.00 92.12 98 LEU A CA 1
ATOM 757 C C . LEU A 1 98 ? -6.155 -9.272 0.251 1.00 92.12 98 LEU A C 1
ATOM 759 O O . LEU A 1 98 ? -5.986 -10.294 -0.417 1.00 92.12 98 LEU A O 1
ATOM 763 N N . ASP A 1 99 ? -6.767 -9.276 1.432 1.00 92.06 99 ASP A N 1
ATOM 764 C CA . ASP A 1 99 ? -7.439 -10.443 2.004 1.00 92.06 99 ASP A CA 1
ATOM 765 C C . ASP A 1 99 ? -8.968 -10.376 1.836 1.00 92.06 99 ASP A C 1
ATOM 767 O O . ASP A 1 99 ? -9.641 -11.390 2.002 1.00 92.06 99 ASP A O 1
ATOM 771 N N . THR A 1 100 ? -9.526 -9.204 1.510 1.00 91.25 100 THR A N 1
ATOM 772 C CA . THR A 1 100 ? -10.984 -8.978 1.433 1.00 91.25 100 THR A CA 1
ATOM 773 C C . THR A 1 100 ? -11.500 -8.617 0.042 1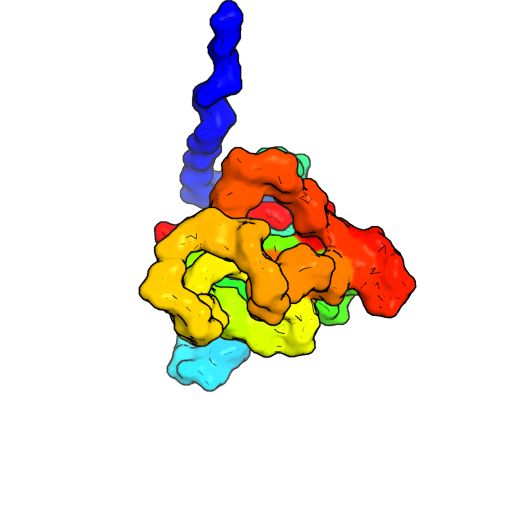.00 91.25 100 THR A C 1
ATOM 775 O O . THR A 1 100 ? -12.695 -8.760 -0.205 1.00 91.25 100 THR A O 1
ATOM 778 N N . ASP A 1 101 ? -10.634 -8.166 -0.866 1.00 88.62 101 ASP A N 1
ATOM 779 C CA . ASP A 1 101 ? -10.984 -7.747 -2.223 1.00 88.62 101 ASP A CA 1
ATOM 780 C C . ASP A 1 101 ? -9.958 -8.310 -3.221 1.00 88.62 101 ASP A C 1
ATOM 782 O O . ASP A 1 101 ? -8.833 -7.824 -3.326 1.00 88.62 101 ASP A O 1
ATOM 786 N N . GLU A 1 102 ? -10.343 -9.357 -3.955 1.00 85.69 102 GLU A N 1
ATOM 787 C CA . GLU A 1 102 ? -9.489 -10.006 -4.963 1.00 85.69 102 GLU A CA 1
ATOM 788 C C . GLU A 1 102 ? -9.187 -9.096 -6.166 1.00 85.69 102 GLU A C 1
ATOM 790 O O . GLU A 1 102 ? -8.160 -9.260 -6.829 1.00 85.69 102 GLU A O 1
ATOM 795 N N . ASP A 1 103 ? -10.047 -8.106 -6.428 1.00 87.25 103 ASP A N 1
ATOM 796 C CA . ASP A 1 103 ? -9.864 -7.128 -7.502 1.00 87.25 103 ASP A CA 1
ATOM 797 C C . ASP A 1 103 ? -9.014 -5.926 -7.039 1.00 87.25 103 ASP A C 1
ATOM 799 O O . ASP A 1 103 ? -8.738 -5.015 -7.832 1.00 87.25 103 ASP A O 1
ATOM 803 N N . PHE A 1 104 ? -8.596 -5.888 -5.767 1.00 89.44 104 PHE A N 1
ATOM 804 C CA . PHE A 1 104 ? -7.817 -4.786 -5.223 1.00 89.44 104 PHE A CA 1
ATOM 805 C C . PHE A 1 104 ? -6.395 -4.780 -5.778 1.00 89.44 104 PHE A C 1
ATOM 807 O O . PHE A 1 104 ? -5.642 -5.748 -5.663 1.00 89.44 104 PHE A O 1
ATOM 814 N N . GLY A 1 105 ? -5.985 -3.621 -6.286 1.00 89.50 105 GLY A N 1
ATOM 815 C CA . GLY A 1 105 ? -4.590 -3.341 -6.565 1.00 89.50 105 GLY A CA 1
ATOM 816 C C . GLY A 1 105 ? -4.204 -1.937 -6.131 1.00 89.50 105 GLY A C 1
ATOM 817 O O . GLY A 1 105 ? -5.040 -1.037 -6.058 1.00 89.50 105 GLY A O 1
ATOM 818 N N . ALA A 1 106 ? -2.920 -1.759 -5.832 1.00 91.44 106 ALA A N 1
ATOM 819 C CA . ALA A 1 106 ? -2.392 -0.489 -5.354 1.00 91.44 106 ALA A CA 1
ATOM 820 C C . ALA A 1 106 ? -0.984 -0.214 -5.880 1.00 91.44 106 ALA A C 1
ATOM 822 O O . ALA A 1 106 ? -0.162 -1.121 -6.021 1.00 91.44 106 ALA A O 1
ATOM 823 N N . ILE A 1 107 ? -0.693 1.069 -6.092 1.00 91.50 107 ILE A N 1
ATOM 824 C CA . ILE A 1 107 ? 0.664 1.573 -6.290 1.00 91.50 107 ILE A CA 1
ATOM 825 C C . ILE A 1 107 ? 1.042 2.396 -5.061 1.00 91.50 107 ILE A C 1
ATOM 827 O O . ILE A 1 107 ? 0.408 3.401 -4.753 1.00 91.50 107 ILE A O 1
ATOM 831 N N . VAL A 1 108 ? 2.093 1.975 -4.370 1.00 92.88 108 VAL A N 1
ATOM 832 C CA . VAL A 1 108 ? 2.641 2.644 -3.193 1.00 92.88 108 VAL A CA 1
ATOM 833 C C . VAL A 1 108 ? 3.978 3.255 -3.570 1.00 92.88 108 VAL A C 1
ATOM 835 O O . VAL A 1 108 ? 4.856 2.567 -4.084 1.00 92.88 108 VAL A O 1
ATOM 838 N N . VAL A 1 109 ? 4.156 4.540 -3.292 1.00 92.50 109 VAL A N 1
ATOM 839 C CA . VAL A 1 109 ? 5.410 5.249 -3.558 1.00 92.50 109 VAL A CA 1
ATOM 840 C C . VAL A 1 109 ? 6.118 5.499 -2.231 1.00 92.50 109 VAL A C 1
ATOM 842 O O . VAL A 1 109 ? 5.493 5.926 -1.260 1.00 92.50 109 VAL A O 1
ATOM 845 N N . LYS A 1 110 ? 7.412 5.187 -2.167 1.00 92.69 110 LYS A N 1
ATOM 846 C CA . LYS A 1 110 ? 8.271 5.403 -0.995 1.00 92.69 110 LYS A CA 1
ATOM 847 C C . LYS A 1 110 ? 9.577 6.060 -1.424 1.00 92.69 110 LYS A C 1
ATOM 849 O O . LYS A 1 110 ? 10.061 5.821 -2.525 1.00 92.69 110 LYS A O 1
ATOM 854 N N . GLU A 1 111 ? 10.182 6.841 -0.541 1.00 89.25 111 GLU A N 1
ATOM 855 C CA . GLU A 1 111 ? 11.484 7.455 -0.824 1.00 89.25 111 GLU A CA 1
ATOM 856 C C . GLU A 1 111 ? 12.636 6.467 -0.605 1.00 89.25 111 GLU A C 1
ATOM 858 O O . GLU A 1 111 ? 13.498 6.302 -1.469 1.00 89.25 111 GLU A O 1
ATOM 863 N N . GLN A 1 112 ? 12.637 5.750 0.524 1.00 89.44 112 GLN A N 1
ATOM 864 C CA . GLN A 1 112 ? 13.743 4.864 0.886 1.00 89.44 112 GLN A CA 1
ATOM 865 C C . GLN A 1 112 ? 13.552 3.435 0.356 1.00 89.44 112 GLN A C 1
ATOM 867 O O . GLN A 1 112 ? 12.495 2.826 0.508 1.00 89.44 112 GLN A O 1
ATOM 872 N N . ILE A 1 113 ? 14.614 2.851 -0.214 1.00 88.25 113 ILE A N 1
ATOM 873 C CA . ILE A 1 113 ? 14.611 1.457 -0.705 1.00 88.25 113 ILE A CA 1
ATOM 874 C C . ILE A 1 113 ? 14.417 0.455 0.446 1.00 88.25 113 ILE A C 1
ATOM 876 O O . ILE A 1 113 ? 13.782 -0.585 0.258 1.00 88.25 113 ILE A O 1
ATOM 880 N N . SER A 1 114 ? 14.925 0.764 1.642 1.00 90.25 114 SER A N 1
ATOM 881 C CA . SER A 1 114 ? 14.693 -0.015 2.867 1.00 90.25 114 SER A CA 1
ATOM 882 C C . SER A 1 114 ? 13.200 -0.174 3.162 1.00 90.25 114 SER A C 1
ATOM 884 O O . SER A 1 114 ? 12.747 -1.299 3.367 1.00 90.25 114 SER A O 1
ATOM 886 N N . ASP A 1 115 ? 12.428 0.912 3.081 1.00 91.44 115 ASP A N 1
ATOM 887 C CA . ASP A 1 115 ? 10.977 0.898 3.301 1.00 91.44 115 ASP A CA 1
ATOM 888 C C . ASP A 1 115 ? 10.257 0.050 2.250 1.00 91.44 115 ASP A C 1
ATOM 890 O O . ASP A 1 115 ? 9.330 -0.695 2.570 1.00 91.44 115 ASP A O 1
ATOM 894 N N . ILE A 1 116 ? 10.705 0.119 0.990 1.00 92.31 116 ILE A N 1
ATOM 895 C CA . ILE A 1 116 ? 10.160 -0.707 -0.095 1.00 92.31 116 ILE A CA 1
ATOM 896 C C . ILE A 1 116 ? 10.374 -2.189 0.211 1.00 92.31 116 ILE A C 1
ATOM 898 O O . ILE A 1 116 ? 9.446 -2.990 0.098 1.00 92.31 116 ILE A O 1
ATOM 902 N N . ARG A 1 117 ? 11.593 -2.566 0.614 1.00 91.19 117 ARG A N 1
ATOM 903 C CA . ARG A 1 117 ? 11.937 -3.952 0.961 1.00 91.19 117 ARG A CA 1
ATOM 904 C C . ARG A 1 117 ? 11.144 -4.439 2.171 1.00 91.19 117 ARG A C 1
ATOM 906 O O . ARG A 1 117 ? 10.616 -5.549 2.131 1.00 91.19 117 ARG A O 1
ATOM 913 N N . GLN A 1 118 ? 11.030 -3.611 3.207 1.00 92.69 118 GLN A N 1
ATOM 914 C CA . GLN A 1 118 ? 10.286 -3.940 4.418 1.00 92.69 118 GLN A CA 1
ATOM 915 C C . GLN A 1 118 ? 8.803 -4.165 4.112 1.00 92.69 118 GLN A C 1
ATOM 917 O O . GLN A 1 118 ? 8.260 -5.214 4.458 1.00 92.69 118 GLN A O 1
ATOM 922 N N . LEU A 1 119 ? 8.166 -3.231 3.402 1.00 94.06 119 LEU A N 1
ATOM 923 C CA . LEU A 1 119 ? 6.753 -3.343 3.050 1.00 94.06 119 LEU A CA 1
ATOM 924 C C . LEU A 1 119 ? 6.501 -4.519 2.097 1.00 94.06 119 LEU A C 1
ATOM 926 O O . LEU A 1 119 ? 5.546 -5.265 2.285 1.00 94.06 119 LEU A O 1
ATOM 930 N N . LYS A 1 120 ? 7.389 -4.755 1.123 1.00 94.25 120 LYS A N 1
ATOM 931 C CA . LYS A 1 120 ? 7.309 -5.933 0.248 1.00 94.25 120 LYS A CA 1
ATOM 932 C C . LYS A 1 120 ? 7.343 -7.231 1.056 1.00 94.25 120 LYS A C 1
ATOM 934 O O . LYS A 1 120 ? 6.538 -8.124 0.803 1.00 94.25 120 LYS A O 1
ATOM 939 N N . SER A 1 121 ? 8.268 -7.336 2.010 1.00 94.06 121 SER A N 1
ATOM 940 C CA . SER A 1 121 ? 8.379 -8.511 2.877 1.00 94.06 121 SER A CA 1
ATOM 941 C C . SER A 1 121 ? 7.128 -8.696 3.730 1.00 94.06 121 SER A C 1
ATOM 943 O O . SER A 1 121 ? 6.673 -9.821 3.896 1.00 94.06 121 SER A O 1
ATOM 945 N N . ALA A 1 122 ? 6.544 -7.606 4.230 1.00 93.31 122 ALA A N 1
ATOM 946 C CA . ALA A 1 122 ? 5.330 -7.651 5.036 1.00 93.31 122 ALA A CA 1
ATOM 947 C C . ALA A 1 122 ? 4.098 -8.154 4.261 1.00 93.31 122 ALA A C 1
ATOM 949 O O . ALA A 1 122 ? 3.166 -8.665 4.878 1.00 93.31 122 ALA A O 1
ATOM 950 N N . LEU A 1 123 ? 4.090 -8.029 2.930 1.00 93.94 123 LEU A N 1
ATOM 951 C CA . LEU A 1 123 ? 2.990 -8.455 2.057 1.00 93.94 123 LEU A CA 1
ATOM 952 C C . LEU A 1 123 ? 3.153 -9.880 1.495 1.00 93.94 123 LEU A C 1
ATOM 954 O O . LEU A 1 123 ? 2.408 -10.262 0.597 1.00 93.94 123 LEU A O 1
ATOM 958 N N . ASN A 1 124 ? 4.100 -10.678 2.009 1.00 90.19 124 ASN A N 1
ATOM 959 C CA . ASN A 1 124 ? 4.198 -12.133 1.792 1.00 90.19 124 ASN A CA 1
ATOM 960 C C . ASN A 1 124 ? 4.038 -12.593 0.327 1.00 90.19 124 ASN A C 1
ATOM 962 O O . ASN A 1 124 ? 3.302 -13.528 0.030 1.00 90.19 124 ASN A O 1
ATOM 966 N N . GLY A 1 125 ? 4.720 -11.927 -0.608 1.00 90.00 125 GLY A N 1
ATOM 967 C CA . GLY A 1 125 ? 4.689 -12.298 -2.028 1.00 90.00 125 GLY A CA 1
ATOM 968 C C . GLY A 1 125 ? 3.533 -11.702 -2.837 1.00 90.00 125 GLY A C 1
ATOM 969 O O . GLY A 1 125 ? 3.541 -11.839 -4.053 1.00 90.00 125 GLY A O 1
ATOM 970 N N . LYS A 1 126 ? 2.609 -10.953 -2.219 1.00 92.25 126 LYS A N 1
ATOM 971 C CA . LYS A 1 126 ? 1.547 -10.200 -2.917 1.00 92.25 126 LYS A CA 1
ATOM 972 C C . LYS A 1 126 ? 2.016 -8.838 -3.466 1.00 92.25 126 LYS A C 1
ATOM 974 O O . LYS A 1 126 ? 1.204 -8.053 -3.949 1.00 92.25 126 LYS A O 1
ATOM 979 N N . ALA A 1 127 ? 3.312 -8.521 -3.377 1.00 93.81 127 ALA A N 1
ATOM 980 C CA . ALA A 1 127 ? 3.846 -7.225 -3.787 1.00 93.81 127 ALA A CA 1
ATOM 981 C C . ALA A 1 127 ? 5.145 -7.305 -4.600 1.00 93.81 127 ALA A C 1
ATOM 983 O O . ALA A 1 127 ? 6.063 -8.074 -4.290 1.00 93.81 127 ALA A O 1
ATOM 984 N N . CYS A 1 128 ? 5.256 -6.416 -5.586 1.00 93.00 128 CYS A N 1
ATOM 985 C CA . CYS A 1 128 ? 6.452 -6.192 -6.386 1.00 93.00 128 CYS A CA 1
ATOM 986 C C . CYS A 1 128 ? 7.161 -4.901 -5.956 1.00 93.00 128 CYS A C 1
ATOM 988 O O . CYS A 1 128 ? 6.528 -3.864 -5.782 1.00 93.00 128 CYS A O 1
ATOM 990 N N . GLY A 1 129 ? 8.486 -4.950 -5.799 1.00 91.00 129 GLY A N 1
ATOM 991 C CA . GLY A 1 129 ? 9.307 -3.775 -5.497 1.00 91.00 129 GLY A CA 1
ATOM 992 C C . GLY A 1 129 ? 9.960 -3.224 -6.765 1.00 91.00 129 GLY A C 1
ATOM 993 O O . GLY A 1 129 ? 10.711 -3.952 -7.413 1.00 91.00 129 GLY A O 1
ATOM 994 N N . LEU A 1 130 ? 9.710 -1.955 -7.095 1.00 88.19 130 LEU A N 1
ATOM 995 C CA . LEU A 1 130 ? 10.238 -1.266 -8.276 1.00 88.19 130 LEU A CA 1
ATOM 996 C C . LEU A 1 130 ? 11.016 -0.008 -7.888 1.00 88.19 130 LEU A C 1
ATOM 998 O O . LEU A 1 130 ? 10.466 1.084 -7.787 1.00 88.19 130 LEU A O 1
ATOM 1002 N N . TYR A 1 131 ? 12.324 -0.126 -7.735 1.00 85.19 131 TYR A N 1
ATOM 1003 C CA . TYR A 1 131 ? 13.186 1.018 -7.457 1.00 85.19 131 TYR A CA 1
ATOM 1004 C C . TYR A 1 131 ? 14.228 1.215 -8.558 1.00 85.19 131 TYR A C 1
ATOM 1006 O O . TYR A 1 131 ? 14.373 0.415 -9.487 1.00 85.19 131 TYR A O 1
ATOM 1014 N N . SER A 1 132 ? 14.891 2.364 -8.501 1.00 75.75 132 SER A N 1
ATOM 1015 C CA . SER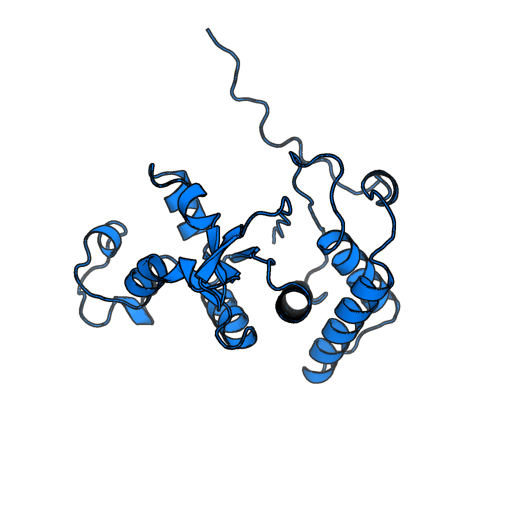 A 1 132 ? 16.059 2.664 -9.326 1.00 75.75 132 SER A CA 1
ATOM 1016 C C . SER A 1 132 ? 17.278 1.879 -8.823 1.00 75.75 132 SER A C 1
ATOM 1018 O O . SER A 1 132 ? 17.155 0.844 -8.173 1.00 75.75 132 SER A O 1
ATOM 1020 N N . PHE A 1 133 ? 18.482 2.315 -9.173 1.00 74.31 133 PHE A N 1
ATOM 1021 C CA . PHE A 1 133 ? 19.699 1.612 -8.793 1.00 74.31 133 PHE A CA 1
ATOM 1022 C C . PHE A 1 133 ? 19.870 1.465 -7.287 1.00 74.31 133 PHE A C 1
ATOM 1024 O O . PHE A 1 133 ? 19.777 2.427 -6.530 1.00 74.31 133 PHE A O 1
ATOM 1031 N N . CYS A 1 134 ? 20.197 0.241 -6.891 1.00 73.50 134 CYS A N 1
ATOM 1032 C CA . CYS A 1 134 ? 20.618 -0.107 -5.551 1.00 73.50 134 CYS A CA 1
ATOM 1033 C C . CYS A 1 134 ? 22.043 -0.646 -5.646 1.00 73.50 134 CYS A C 1
ATOM 1035 O O . CYS A 1 134 ? 22.266 -1.667 -6.292 1.00 73.50 134 CYS A O 1
ATOM 1037 N N . SER A 1 135 ? 23.008 0.030 -5.025 1.00 71.69 135 SER A N 1
ATOM 1038 C CA . SER A 1 135 ? 24.426 -0.343 -5.096 1.00 71.69 135 SER A CA 1
ATOM 1039 C C . SER A 1 135 ? 24.671 -1.797 -4.682 1.00 71.69 135 SER A C 1
ATOM 1041 O O . SER A 1 135 ? 25.349 -2.521 -5.403 1.00 71.69 135 SER A O 1
ATOM 1043 N N . GLU A 1 136 ? 24.045 -2.248 -3.595 1.00 71.81 136 GLU A N 1
ATOM 1044 C CA . GLU A 1 136 ? 24.140 -3.621 -3.075 1.00 71.81 136 GLU A CA 1
ATOM 1045 C C . GLU A 1 136 ? 23.714 -4.690 -4.096 1.00 71.81 136 GLU A C 1
ATOM 1047 O O . GLU A 1 136 ? 24.286 -5.776 -4.153 1.00 71.81 136 GLU A O 1
ATOM 1052 N N . GLU A 1 137 ? 22.700 -4.395 -4.913 1.00 71.44 137 GLU A N 1
ATOM 1053 C CA . GLU A 1 137 ? 22.139 -5.348 -5.878 1.00 71.44 137 GLU A CA 1
ATOM 1054 C C . GLU A 1 137 ? 22.733 -5.182 -7.280 1.00 71.44 137 GLU A C 1
ATOM 1056 O O . GLU A 1 137 ? 22.810 -6.145 -8.045 1.00 71.44 137 GLU A O 1
ATOM 1061 N N . CYS A 1 138 ? 23.143 -3.965 -7.632 1.00 68.06 138 CYS A N 1
ATOM 1062 C CA . CYS A 1 138 ? 23.526 -3.591 -8.987 1.00 68.06 138 CYS A CA 1
ATOM 1063 C C . CYS A 1 138 ? 25.044 -3.522 -9.204 1.00 68.06 138 CYS A C 1
ATOM 1065 O O . CYS A 1 138 ? 25.481 -3.680 -10.343 1.00 68.06 138 CYS A O 1
ATOM 1067 N N . LEU A 1 139 ? 25.859 -3.313 -8.161 1.00 64.81 139 LEU A N 1
ATOM 1068 C CA . LEU A 1 139 ? 27.326 -3.276 -8.281 1.00 64.81 139 LEU A CA 1
ATOM 1069 C C . LEU A 1 139 ? 27.983 -4.657 -8.253 1.00 64.81 139 LEU A C 1
ATOM 1071 O O . LEU A 1 139 ? 29.199 -4.739 -8.417 1.00 64.81 139 LEU A O 1
ATOM 1075 N N . ASN A 1 140 ? 27.207 -5.741 -8.138 1.00 59.94 140 ASN A N 1
ATOM 1076 C CA . ASN A 1 140 ? 27.696 -7.106 -8.347 1.00 59.94 140 ASN A CA 1
ATOM 1077 C C . ASN A 1 140 ? 28.145 -7.300 -9.816 1.00 59.94 140 ASN A C 1
ATOM 1079 O O . ASN A 1 140 ? 27.428 -7.824 -10.675 1.00 59.94 140 ASN A O 1
ATOM 1083 N N . GLY A 1 141 ? 29.359 -6.825 -10.111 1.00 55.03 141 GLY A N 1
ATOM 1084 C CA . GLY A 1 141 ? 30.050 -6.938 -11.392 1.00 55.03 141 GLY A CA 1
ATOM 1085 C C . GLY A 1 141 ? 29.948 -5.730 -12.331 1.00 55.03 141 GLY A C 1
ATOM 1086 O O . GLY A 1 141 ? 30.023 -5.940 -13.540 1.00 55.03 141 GLY A O 1
ATOM 1087 N N . LEU A 1 142 ? 29.761 -4.497 -11.837 1.00 55.00 142 LEU A N 1
ATOM 1088 C CA . LEU A 1 142 ? 29.856 -3.269 -12.650 1.00 55.00 142 LEU A CA 1
ATOM 1089 C C . LEU A 1 142 ? 30.845 -2.276 -12.019 1.00 55.00 142 LEU A C 1
ATOM 1091 O O . LEU A 1 142 ? 30.671 -1.884 -10.871 1.00 55.00 142 LEU A O 1
ATOM 1095 N N . LYS A 1 143 ? 31.874 -1.860 -12.776 1.00 57.44 143 LYS A N 1
ATOM 1096 C CA . LYS A 1 143 ? 32.919 -0.926 -12.304 1.00 57.44 143 LYS A CA 1
ATOM 1097 C C . LYS A 1 143 ? 32.428 0.521 -12.161 1.00 57.44 143 LYS A C 1
ATOM 1099 O O . LYS A 1 143 ? 32.924 1.224 -11.297 1.00 57.44 143 LYS A O 1
ATOM 1104 N N . ASN A 1 144 ? 31.465 0.949 -12.984 1.00 58.84 144 ASN A N 1
ATOM 1105 C CA . ASN A 1 144 ? 30.895 2.299 -12.981 1.00 58.84 144 ASN A CA 1
ATOM 1106 C C . ASN A 1 144 ? 29.379 2.217 -13.214 1.00 58.84 144 ASN A C 1
ATOM 1108 O O . ASN A 1 144 ? 28.941 1.562 -14.161 1.00 58.84 144 ASN A O 1
ATOM 1112 N N . TYR A 1 145 ? 28.580 2.878 -12.373 1.00 59.25 145 TYR A N 1
ATOM 1113 C CA . TYR A 1 145 ? 27.130 2.978 -12.560 1.00 59.25 145 TYR A CA 1
ATOM 1114 C C . TYR A 1 145 ? 26.752 4.239 -13.347 1.00 59.25 145 TYR A C 1
ATOM 1116 O O . TYR A 1 145 ? 27.217 5.336 -13.051 1.00 59.25 145 TYR A O 1
ATOM 1124 N N . SER A 1 146 ? 25.844 4.092 -14.311 1.00 61.91 146 SER A N 1
ATOM 1125 C CA . SER A 1 146 ? 25.153 5.200 -14.981 1.00 61.91 146 SER A CA 1
ATOM 1126 C C . SER A 1 146 ? 23.641 4.974 -14.911 1.00 61.91 146 SER A C 1
ATOM 1128 O O . SER A 1 146 ? 23.189 3.838 -15.052 1.00 61.91 146 SER A O 1
ATOM 1130 N N . ARG A 1 147 ? 22.836 6.039 -14.786 1.00 58.84 147 ARG A N 1
ATOM 1131 C CA . ARG A 1 147 ? 21.358 5.945 -14.781 1.00 58.84 147 ARG A CA 1
ATOM 1132 C C . ARG A 1 147 ? 20.772 5.293 -16.042 1.00 58.84 147 ARG A C 1
ATOM 1134 O O . ARG A 1 147 ? 19.688 4.719 -15.988 1.00 58.84 147 ARG A O 1
ATOM 1141 N N . ILE A 1 148 ? 21.486 5.355 -17.168 1.00 61.66 148 ILE A N 1
ATOM 1142 C CA . ILE A 1 148 ? 21.089 4.704 -18.428 1.00 61.66 148 ILE A CA 1
ATOM 1143 C C . ILE A 1 148 ? 21.391 3.203 -18.382 1.00 61.66 148 ILE A C 1
ATOM 1145 O O . ILE A 1 148 ? 20.682 2.423 -19.011 1.00 61.66 148 ILE A O 1
ATOM 1149 N N . THR A 1 149 ? 22.376 2.790 -17.580 1.00 63.47 149 THR A N 1
ATOM 1150 C CA . THR A 1 149 ? 22.848 1.402 -17.499 1.00 63.47 149 THR A CA 1
ATOM 1151 C C . THR A 1 149 ? 21.704 0.442 -17.225 1.00 63.47 149 THR A C 1
ATOM 1153 O O . THR A 1 149 ? 21.630 -0.566 -17.898 1.00 63.47 149 THR A O 1
ATOM 1156 N N . CYS A 1 150 ? 20.751 0.749 -16.337 1.00 64.50 150 CYS A N 1
ATOM 1157 C CA . CYS A 1 150 ? 19.616 -0.154 -16.097 1.00 64.50 150 CYS A CA 1
ATOM 1158 C C . CYS A 1 150 ? 18.676 -0.313 -17.305 1.00 64.50 150 CYS A C 1
ATOM 1160 O O . CYS A 1 150 ? 18.059 -1.363 -17.434 1.00 64.50 150 CYS A O 1
ATOM 1162 N N . LYS A 1 151 ? 18.561 0.681 -18.201 1.00 62.22 151 LYS A N 1
ATOM 1163 C CA . LYS A 1 151 ? 17.767 0.538 -19.438 1.00 62.22 151 LYS A CA 1
ATOM 1164 C C . LYS A 1 151 ? 18.444 -0.382 -20.450 1.00 62.22 151 LYS A C 1
ATOM 1166 O O . LYS A 1 151 ? 17.746 -1.076 -21.176 1.00 62.22 151 LYS A O 1
ATOM 1171 N N . THR A 1 152 ? 19.772 -0.351 -20.510 1.00 61.44 152 THR A N 1
ATOM 1172 C CA . THR A 1 152 ? 20.581 -1.117 -21.469 1.00 61.44 152 THR A CA 1
ATOM 1173 C C . THR A 1 152 ? 21.242 -2.342 -20.836 1.00 61.44 152 THR A C 1
ATOM 1175 O O . THR A 1 152 ? 22.051 -3.006 -21.474 1.00 61.44 152 THR A O 1
ATOM 1178 N N . CYS A 1 153 ? 20.940 -2.638 -19.570 1.00 66.06 153 CYS A N 1
ATOM 1179 C CA . CYS A 1 153 ? 21.527 -3.753 -18.844 1.00 66.06 153 CYS A CA 1
ATOM 1180 C C . CYS A 1 153 ? 20.900 -5.052 -19.343 1.00 66.06 153 CYS A C 1
ATOM 1182 O O . CYS A 1 153 ? 19.744 -5.340 -19.040 1.00 66.06 153 CYS A O 1
ATOM 1184 N N . GLU A 1 154 ? 21.687 -5.854 -20.053 1.00 63.78 154 GLU A N 1
ATOM 1185 C CA . GLU A 1 154 ? 21.283 -7.187 -20.516 1.00 63.78 154 GLU A CA 1
ATOM 1186 C C . GLU A 1 154 ? 21.230 -8.219 -19.377 1.00 63.78 154 GLU A C 1
ATOM 1188 O O . GLU A 1 154 ? 20.682 -9.310 -19.535 1.00 63.78 154 GLU A O 1
ATOM 1193 N N . LYS A 1 155 ? 21.773 -7.894 -18.193 1.00 68.19 155 LYS A N 1
ATOM 1194 C CA . LYS A 1 155 ? 21.675 -8.787 -17.035 1.00 68.19 155 LYS A CA 1
ATOM 1195 C C . LYS A 1 155 ? 20.223 -8.846 -16.553 1.00 68.19 155 LYS A C 1
ATOM 1197 O O . LYS A 1 155 ? 19.591 -7.816 -16.301 1.00 68.19 155 LYS A O 1
ATOM 1202 N N . LYS A 1 156 ? 19.731 -10.063 -16.303 1.00 65.44 156 LYS A N 1
ATOM 1203 C CA . LYS A 1 156 ? 18.480 -10.325 -15.570 1.00 65.44 156 LYS A CA 1
ATOM 1204 C C . LYS A 1 156 ? 18.649 -9.998 -14.081 1.00 65.44 156 LYS A C 1
ATOM 1206 O O . LYS A 1 156 ? 18.666 -10.882 -13.229 1.00 65.44 156 LYS A O 1
ATOM 1211 N N . CYS A 1 157 ? 18.849 -8.723 -13.757 1.00 71.44 157 CYS A N 1
ATOM 1212 C CA . CYS A 1 157 ? 18.877 -8.274 -12.371 1.00 71.44 157 CYS A CA 1
ATOM 1213 C C . CYS A 1 157 ? 17.458 -8.290 -11.781 1.00 71.44 157 CYS A C 1
ATOM 1215 O O . CYS A 1 157 ? 16.467 -8.247 -12.515 1.00 71.44 157 CYS A O 1
ATOM 1217 N N . LYS A 1 158 ? 17.354 -8.304 -10.444 1.00 72.06 158 LYS A N 1
ATOM 1218 C CA . LYS A 1 158 ? 16.064 -8.288 -9.730 1.00 72.06 158 LYS A CA 1
ATOM 1219 C C . LYS A 1 158 ? 15.141 -7.157 -10.202 1.00 72.06 158 LYS A C 1
ATOM 1221 O O . LYS A 1 158 ? 13.935 -7.352 -10.251 1.00 72.06 158 LYS A O 1
ATOM 1226 N N . MET A 1 159 ? 15.704 -6.011 -10.593 1.00 73.50 159 MET A N 1
ATOM 1227 C CA . MET A 1 159 ? 14.943 -4.860 -11.094 1.00 73.50 159 MET A CA 1
ATOM 1228 C C . MET A 1 159 ? 14.361 -5.071 -12.495 1.00 73.50 159 MET A C 1
ATOM 1230 O O . MET A 1 159 ? 13.226 -4.671 -12.737 1.00 73.50 159 MET A O 1
ATOM 1234 N N . ASN A 1 160 ? 15.100 -5.711 -13.406 1.00 71.94 160 ASN A N 1
ATOM 1235 C CA . ASN A 1 160 ? 14.581 -6.048 -14.735 1.00 71.94 160 ASN A CA 1
ATOM 1236 C C . ASN A 1 160 ? 13.500 -7.129 -14.629 1.00 71.94 160 ASN A C 1
ATOM 1238 O O . ASN A 1 160 ? 12.420 -6.954 -15.174 1.00 71.94 160 ASN A O 1
ATOM 1242 N N . LEU A 1 161 ? 13.726 -8.160 -13.808 1.00 75.62 161 LEU A N 1
ATOM 1243 C CA . LEU A 1 161 ? 12.711 -9.183 -13.530 1.00 75.62 161 LEU A CA 1
ATOM 1244 C C . LEU A 1 161 ? 11.438 -8.583 -12.914 1.00 75.62 161 LEU A C 1
ATOM 1246 O O . LEU A 1 161 ? 10.333 -8.927 -13.314 1.00 75.62 161 LEU A O 1
ATOM 1250 N N . ALA A 1 162 ? 11.580 -7.647 -11.974 1.00 79.88 162 ALA A N 1
ATOM 1251 C CA . ALA A 1 162 ? 10.443 -6.947 -11.383 1.00 79.88 162 ALA A CA 1
ATOM 1252 C C . ALA A 1 162 ? 9.686 -6.088 -12.413 1.00 79.88 162 ALA A C 1
ATOM 1254 O O . ALA A 1 162 ? 8.461 -6.008 -12.363 1.00 79.88 162 ALA A O 1
ATOM 1255 N N . LYS A 1 163 ? 10.398 -5.465 -13.363 1.00 78.38 163 LYS A N 1
ATOM 1256 C CA . LYS A 1 163 ? 9.801 -4.706 -14.474 1.00 78.38 163 LYS A CA 1
ATOM 1257 C C . LYS A 1 163 ? 9.045 -5.609 -15.454 1.00 78.38 163 LYS A C 1
ATOM 1259 O O . LYS A 1 163 ? 8.064 -5.159 -16.033 1.00 78.38 163 LYS A O 1
ATOM 1264 N N . ASP A 1 164 ? 9.484 -6.845 -15.639 1.00 80.69 164 ASP A N 1
ATOM 1265 C CA . ASP A 1 164 ? 8.832 -7.770 -16.566 1.00 80.69 164 ASP A CA 1
ATOM 1266 C C . ASP A 1 164 ? 7.615 -8.454 -15.916 1.00 80.69 164 ASP A C 1
ATOM 1268 O O . ASP A 1 164 ? 6.609 -8.682 -16.582 1.00 80.69 164 ASP A O 1
ATOM 1272 N N . ASN A 1 165 ? 7.665 -8.679 -14.597 1.00 85.44 165 ASN A N 1
ATOM 1273 C CA . ASN A 1 165 ? 6.679 -9.487 -13.871 1.00 85.44 165 ASN A CA 1
ATOM 1274 C C . ASN A 1 165 ? 5.740 -8.677 -12.962 1.00 85.44 165 ASN A C 1
ATOM 1276 O O . ASN A 1 165 ? 4.977 -9.265 -12.205 1.00 85.44 165 ASN A O 1
ATOM 1280 N N . PHE A 1 166 ? 5.771 -7.335 -12.966 1.00 87.19 166 PHE A N 1
ATOM 1281 C CA . PHE A 1 166 ? 4.921 -6.555 -12.043 1.00 87.19 166 PHE A CA 1
ATOM 1282 C C . PHE A 1 166 ? 3.425 -6.849 -12.215 1.00 87.19 166 PHE A C 1
ATOM 1284 O O . PHE A 1 166 ? 2.676 -6.701 -11.257 1.00 87.19 166 PHE A O 1
ATOM 1291 N N . LYS A 1 167 ? 3.008 -7.282 -13.413 1.00 87.94 167 LYS A N 1
ATOM 1292 C CA . LYS A 1 167 ? 1.621 -7.643 -13.724 1.00 87.94 167 LYS A CA 1
ATOM 1293 C C . LYS A 1 167 ? 1.135 -8.868 -12.956 1.00 87.94 167 LYS A C 1
ATOM 1295 O O . LYS A 1 167 ? -0.065 -9.084 -12.919 1.00 87.94 167 LYS A O 1
ATOM 1300 N N . ASP A 1 168 ? 2.026 -9.634 -12.341 1.00 90.62 168 ASP A N 1
ATOM 1301 C CA . ASP A 1 168 ? 1.672 -10.815 -11.551 1.00 90.62 168 ASP A CA 1
ATOM 1302 C C . ASP A 1 168 ? 1.426 -10.470 -10.071 1.00 90.62 168 ASP A C 1
ATOM 1304 O O . ASP A 1 168 ? 1.225 -11.356 -9.243 1.00 90.62 168 ASP A O 1
ATOM 1308 N N . TYR A 1 169 ? 1.477 -9.182 -9.709 1.00 91.75 169 TYR A N 1
ATOM 1309 C CA . TYR A 1 169 ? 1.332 -8.723 -8.332 1.00 91.75 169 TYR A CA 1
ATOM 1310 C C . TYR A 1 169 ? 0.203 -7.700 -8.227 1.00 91.75 169 TYR A C 1
ATOM 1312 O O . TYR A 1 169 ? 0.178 -6.775 -9.027 1.00 91.75 169 TYR A O 1
ATOM 1320 N N . PRO A 1 170 ? -0.680 -7.779 -7.216 1.00 92.06 170 PRO A N 1
ATOM 1321 C CA . PRO A 1 170 ? -1.716 -6.767 -6.985 1.00 92.06 170 PRO A CA 1
ATOM 1322 C C . PRO A 1 170 ? -1.156 -5.449 -6.419 1.00 92.06 170 PRO A C 1
ATOM 1324 O O . PRO A 1 170 ? -1.719 -4.376 -6.647 1.00 92.06 170 PRO A O 1
ATOM 1327 N N . VAL A 1 171 ? -0.022 -5.488 -5.707 1.00 93.88 171 VAL A N 1
ATOM 1328 C CA . VAL A 1 171 ? 0.621 -4.286 -5.150 1.00 93.88 171 VAL A CA 1
ATOM 1329 C C . VAL A 1 171 ? 1.978 -4.028 -5.787 1.00 93.88 171 VAL A C 1
ATOM 1331 O O . VAL A 1 171 ? 2.861 -4.884 -5.795 1.00 93.88 171 VAL A O 1
ATOM 1334 N N . ILE A 1 172 ? 2.182 -2.798 -6.247 1.00 93.31 172 ILE A N 1
ATOM 1335 C CA . ILE A 1 172 ? 3.474 -2.290 -6.701 1.00 93.31 172 ILE A CA 1
ATOM 1336 C C . ILE A 1 172 ? 3.975 -1.287 -5.672 1.00 93.31 172 ILE A C 1
ATOM 1338 O O . ILE A 1 172 ? 3.295 -0.314 -5.370 1.00 93.31 172 ILE A O 1
ATOM 1342 N N . ILE A 1 173 ? 5.182 -1.488 -5.160 1.00 93.75 173 ILE A N 1
ATOM 1343 C CA . ILE A 1 173 ? 5.843 -0.562 -4.244 1.00 93.75 173 ILE A CA 1
ATOM 1344 C C . ILE A 1 173 ? 7.051 0.016 -4.972 1.00 93.75 173 ILE A C 1
ATOM 1346 O O . ILE A 1 173 ? 8.001 -0.710 -5.264 1.00 93.75 173 ILE A O 1
ATOM 1350 N N . MET A 1 174 ? 7.023 1.305 -5.295 1.00 91.56 174 MET A N 1
ATOM 1351 C CA . MET A 1 174 ? 8.039 1.947 -6.122 1.00 91.56 174 MET A CA 1
ATOM 1352 C C . MET A 1 174 ? 8.768 3.090 -5.429 1.00 91.56 174 MET A C 1
ATOM 1354 O O . MET A 1 174 ? 8.227 3.723 -4.525 1.00 91.56 174 MET A O 1
ATOM 1358 N N . SER A 1 175 ? 9.996 3.370 -5.876 1.00 91.19 175 SER A N 1
ATOM 1359 C CA . SER A 1 175 ? 10.703 4.563 -5.414 1.00 91.19 175 SER A CA 1
ATOM 1360 C C . SER A 1 175 ? 10.186 5.831 -6.094 1.00 91.19 175 SER A C 1
ATOM 1362 O O . SER A 1 175 ? 9.801 5.793 -7.268 1.00 91.19 175 SER A O 1
ATOM 1364 N N . GLY A 1 176 ? 10.245 6.970 -5.399 1.00 89.31 176 GLY A N 1
ATOM 1365 C CA . GLY A 1 176 ? 9.933 8.279 -5.987 1.00 89.31 176 GLY A CA 1
ATOM 1366 C C . GLY A 1 176 ? 10.760 8.571 -7.249 1.00 89.31 176 GLY A C 1
ATOM 1367 O O . GLY A 1 176 ? 10.225 8.987 -8.279 1.00 89.31 176 GLY A O 1
ATOM 1368 N N . GLU A 1 177 ? 12.058 8.237 -7.237 1.00 84.56 177 GLU A N 1
ATOM 1369 C CA . GLU A 1 177 ? 12.927 8.349 -8.421 1.00 84.56 177 GLU A CA 1
ATOM 1370 C C . GLU A 1 177 ? 12.413 7.503 -9.598 1.00 84.56 177 GLU A C 1
ATOM 1372 O O . GLU A 1 177 ? 12.403 7.966 -10.743 1.00 84.56 177 GLU A O 1
ATOM 1377 N N . LYS A 1 178 ? 11.961 6.270 -9.330 1.00 84.56 178 LYS A N 1
ATOM 1378 C CA . LYS A 1 178 ? 11.441 5.374 -10.364 1.00 84.56 178 LYS A CA 1
ATOM 1379 C C . LYS A 1 178 ? 10.155 5.927 -10.966 1.00 84.56 178 LYS A C 1
ATOM 1381 O O . LYS A 1 178 ? 10.045 5.958 -12.192 1.00 84.56 178 LYS A O 1
ATOM 1386 N N . LEU A 1 179 ? 9.230 6.403 -10.132 1.00 86.31 179 LEU A N 1
ATOM 1387 C CA . LEU A 1 179 ? 8.005 7.061 -10.584 1.00 86.31 179 LEU A CA 1
ATOM 1388 C C . LEU A 1 179 ? 8.327 8.267 -11.474 1.00 86.31 179 LEU A C 1
ATOM 1390 O O . LEU A 1 179 ? 7.820 8.369 -12.590 1.00 86.31 179 LEU A O 1
ATOM 1394 N N . ARG A 1 180 ? 9.240 9.138 -11.030 1.00 83.56 180 ARG A N 1
ATOM 1395 C CA . ARG A 1 180 ? 9.677 10.316 -11.791 1.00 83.56 180 ARG A CA 1
ATOM 1396 C C . ARG A 1 180 ? 10.262 9.933 -13.148 1.00 83.56 180 ARG A C 1
ATOM 1398 O O . ARG A 1 180 ? 9.943 10.559 -14.156 1.00 83.56 180 ARG A O 1
ATOM 1405 N N . MET A 1 181 ? 11.087 8.888 -13.205 1.00 78.56 181 MET A N 1
ATOM 1406 C CA . MET A 1 181 ? 11.601 8.372 -14.474 1.00 78.56 181 MET A CA 1
ATOM 1407 C C . MET A 1 181 ? 10.479 7.878 -15.395 1.00 78.56 181 MET A C 1
ATOM 1409 O O . MET A 1 181 ? 10.511 8.164 -16.589 1.00 78.56 181 MET A O 1
ATOM 1413 N N . LEU A 1 182 ? 9.494 7.149 -14.868 1.00 79.00 182 LEU A N 1
ATOM 1414 C CA . LEU A 1 182 ? 8.356 6.661 -15.655 1.00 79.00 182 LEU A CA 1
ATOM 1415 C C . LEU A 1 182 ? 7.488 7.800 -16.199 1.00 79.00 182 LEU A C 1
ATOM 1417 O O . LEU A 1 182 ? 6.984 7.696 -17.311 1.00 79.00 182 LEU A O 1
ATOM 1421 N N . MET A 1 183 ? 7.354 8.897 -15.451 1.00 80.62 183 MET A N 1
ATOM 1422 C CA . MET A 1 183 ? 6.652 10.094 -15.918 1.00 80.62 183 MET A CA 1
ATOM 1423 C C . MET A 1 183 ? 7.438 10.861 -16.992 1.00 80.62 183 MET A C 1
ATOM 1425 O O . MET A 1 183 ? 6.842 11.420 -17.907 1.00 80.62 183 MET A O 1
ATOM 1429 N N . MET A 1 184 ? 8.773 10.888 -16.910 1.00 76.19 184 MET A N 1
ATOM 1430 C CA . MET A 1 184 ? 9.628 11.623 -17.857 1.00 76.19 184 MET A CA 1
ATOM 1431 C C . MET A 1 184 ? 9.850 10.899 -19.190 1.00 76.19 184 MET A C 1
ATOM 1433 O O . MET A 1 184 ? 10.027 11.541 -20.223 1.00 76.19 184 MET A O 1
ATOM 1437 N N . TYR A 1 185 ? 9.887 9.566 -19.186 1.00 69.19 185 TYR A N 1
ATOM 1438 C CA . TYR A 1 185 ? 10.103 8.768 -20.393 1.00 69.19 185 TYR A CA 1
ATOM 1439 C C . TYR A 1 185 ? 8.771 8.164 -20.851 1.00 69.19 185 TYR A C 1
ATOM 1441 O O . TYR A 1 185 ? 8.079 7.570 -20.039 1.00 69.19 185 TYR A O 1
ATOM 1449 N N . LYS A 1 186 ? 8.451 8.270 -22.152 1.00 55.75 186 LYS A N 1
ATOM 1450 C CA . LYS A 1 186 ? 7.180 7.919 -22.842 1.00 55.75 186 LYS A CA 1
ATOM 1451 C C . LYS A 1 186 ? 6.512 6.546 -22.547 1.00 55.75 186 LYS A C 1
ATOM 1453 O O . LYS A 1 186 ? 5.519 6.239 -23.190 1.00 55.75 186 LYS A O 1
ATOM 1458 N N . GLY A 1 187 ? 7.015 5.731 -21.618 1.00 59.97 187 GLY A N 1
ATOM 1459 C CA . GLY A 1 187 ? 6.356 4.505 -21.147 1.00 59.97 187 GLY A CA 1
ATOM 1460 C C . GLY A 1 187 ? 5.097 4.761 -20.312 1.00 59.97 187 GLY A C 1
ATOM 1461 O O . GLY A 1 187 ? 4.208 3.925 -20.293 1.00 59.97 187 GLY A O 1
ATOM 1462 N N . GLY A 1 188 ? 4.969 5.939 -19.690 1.00 64.06 188 GLY A N 1
ATOM 1463 C CA . GLY A 1 188 ? 3.767 6.325 -18.949 1.00 64.06 188 GLY A CA 1
ATOM 1464 C C . GLY A 1 188 ? 3.483 5.447 -17.722 1.00 64.06 188 GLY A C 1
ATOM 1465 O O . GLY A 1 188 ? 3.987 4.339 -17.559 1.00 64.06 188 GLY A O 1
ATOM 1466 N N . ILE A 1 189 ? 2.646 5.948 -16.815 1.00 73.50 189 ILE A N 1
ATOM 1467 C CA . ILE A 1 189 ? 2.174 5.150 -15.672 1.00 73.50 189 ILE A CA 1
ATOM 1468 C C . ILE A 1 189 ? 1.175 4.063 -16.107 1.00 73.50 189 ILE A C 1
ATOM 1470 O O . ILE A 1 189 ? 0.930 3.118 -15.368 1.00 73.50 189 ILE A O 1
ATOM 1474 N N . ASN A 1 190 ? 0.640 4.186 -17.328 1.00 74.69 190 ASN A N 1
ATOM 1475 C CA . ASN A 1 190 ? -0.420 3.347 -17.887 1.00 74.69 190 ASN A CA 1
ATOM 1476 C C . ASN A 1 190 ? -0.067 1.858 -17.924 1.00 74.69 190 ASN A C 1
ATOM 1478 O O . ASN A 1 190 ? -0.938 1.020 -17.686 1.00 74.69 190 ASN A O 1
ATOM 1482 N N . ASP A 1 191 ? 1.205 1.531 -18.157 1.00 76.62 191 ASP A N 1
ATOM 1483 C CA . ASP A 1 191 ? 1.678 0.146 -18.150 1.00 76.62 191 ASP A CA 1
ATOM 1484 C C . ASP A 1 191 ? 1.484 -0.516 -16.778 1.00 76.62 191 ASP A C 1
ATOM 1486 O O . ASP A 1 191 ? 1.194 -1.708 -16.712 1.00 76.62 191 ASP A O 1
ATOM 1490 N N . PHE A 1 192 ? 1.556 0.272 -15.702 1.00 78.94 192 PHE A N 1
ATOM 1491 C CA . PHE A 1 192 ? 1.442 -0.154 -14.305 1.00 78.94 192 PHE A CA 1
ATOM 1492 C C . PHE A 1 192 ? 0.020 -0.063 -13.760 1.00 78.94 192 PHE A C 1
ATOM 1494 O O . PHE A 1 192 ? -0.180 -0.257 -12.567 1.00 78.94 192 PHE A O 1
ATOM 1501 N N . LEU A 1 193 ? -0.978 0.253 -14.591 1.00 81.44 193 LEU A N 1
ATOM 1502 C CA . LEU A 1 193 ? -2.361 0.359 -14.125 1.00 81.44 193 LEU A CA 1
ATOM 1503 C C . LEU A 1 193 ? -3.078 -0.986 -14.081 1.00 81.44 193 LEU A C 1
ATOM 1505 O O . LEU A 1 193 ? -4.175 -1.032 -13.548 1.00 81.44 193 LEU A O 1
ATOM 1509 N N . ASN A 1 194 ? -2.505 -2.069 -14.616 1.00 84.62 194 ASN A N 1
ATOM 1510 C CA . ASN A 1 194 ? -3.174 -3.369 -14.665 1.00 84.62 194 ASN A CA 1
ATOM 1511 C C . ASN A 1 194 ? -2.293 -4.511 -14.146 1.00 84.62 194 ASN A C 1
ATOM 1513 O O . ASN A 1 194 ? -1.097 -4.534 -14.436 1.00 84.62 194 ASN A O 1
ATOM 1517 N N . PHE A 1 195 ? -2.925 -5.485 -13.494 1.00 87.06 195 PHE A N 1
ATOM 1518 C CA . PHE A 1 195 ? -2.342 -6.763 -13.075 1.00 87.06 195 PHE A CA 1
ATOM 1519 C C . PHE A 1 195 ? -3.273 -7.923 -13.436 1.00 87.06 195 PHE A C 1
ATOM 1521 O O . PHE A 1 195 ? -4.423 -7.706 -13.814 1.00 87.06 195 PHE A O 1
ATOM 1528 N N . ASN A 1 196 ? -2.773 -9.146 -13.335 1.00 85.19 196 ASN A N 1
ATOM 1529 C CA . ASN A 1 196 ? -3.534 -10.376 -13.477 1.00 85.19 196 ASN A CA 1
ATOM 1530 C C . ASN A 1 196 ? -3.704 -11.006 -12.091 1.00 85.19 196 ASN A C 1
ATOM 1532 O O . ASN A 1 196 ? -2.736 -11.095 -11.335 1.00 85.19 196 ASN A O 1
ATOM 1536 N N . ASP A 1 197 ? -4.916 -11.433 -11.751 1.00 83.06 197 ASP A N 1
ATOM 1537 C CA . ASP A 1 197 ? -5.139 -12.232 -10.545 1.00 83.06 197 ASP A CA 1
ATOM 1538 C C . ASP A 1 197 ? -4.694 -13.695 -10.725 1.00 83.06 197 ASP A C 1
ATOM 1540 O O . ASP A 1 197 ? -4.205 -14.104 -11.783 1.00 83.06 197 ASP A O 1
ATOM 1544 N N . ALA A 1 198 ? -4.882 -14.505 -9.679 1.00 79.44 198 ALA A N 1
ATOM 1545 C CA . ALA A 1 198 ? -4.536 -15.927 -9.682 1.00 79.44 198 ALA A CA 1
ATOM 1546 C C . ALA A 1 198 ? -5.267 -16.743 -10.769 1.00 79.44 198 ALA A C 1
ATOM 1548 O O . ALA A 1 198 ? -4.787 -17.807 -11.156 1.00 79.44 198 ALA A O 1
ATOM 1549 N N . ASN A 1 199 ? -6.394 -16.241 -11.282 1.00 81.12 199 ASN A N 1
ATOM 1550 C CA . ASN A 1 199 ? -7.184 -16.866 -12.342 1.00 81.12 199 ASN A CA 1
ATOM 1551 C C . ASN A 1 199 ? -6.821 -16.328 -13.740 1.00 81.12 199 ASN A C 1
ATOM 1553 O O . ASN A 1 199 ? -7.442 -16.711 -14.732 1.00 81.12 199 ASN A O 1
ATOM 1557 N N . GLY A 1 200 ? -5.836 -15.429 -13.839 1.00 81.12 200 GLY A N 1
ATOM 1558 C CA . GLY A 1 200 ? -5.446 -14.770 -15.083 1.00 81.12 200 GLY A CA 1
ATOM 1559 C C . GLY A 1 200 ? -6.422 -13.683 -15.545 1.00 81.12 200 GLY A C 1
ATOM 1560 O O . GLY A 1 200 ? -6.295 -13.193 -16.670 1.00 81.12 200 GLY A O 1
ATOM 1561 N N . LYS A 1 201 ? -7.393 -13.284 -14.712 1.00 86.44 201 LYS A N 1
ATOM 1562 C CA . LYS A 1 201 ? -8.300 -12.171 -15.014 1.00 86.44 201 LYS A CA 1
ATOM 1563 C C . LYS A 1 201 ? -7.548 -10.860 -14.808 1.00 86.44 201 LYS A C 1
ATOM 1565 O O . LYS A 1 201 ? -6.854 -10.648 -13.815 1.00 86.44 201 LYS A O 1
ATOM 1570 N N . LYS A 1 202 ? -7.700 -9.963 -15.781 1.00 84.94 202 LYS A N 1
ATOM 1571 C CA . LYS A 1 202 ? -7.069 -8.645 -15.775 1.00 84.94 202 LYS A CA 1
ATOM 1572 C C . LYS A 1 202 ? -7.827 -7.696 -14.846 1.00 84.94 202 LYS A C 1
ATOM 1574 O O . LYS A 1 202 ? -8.971 -7.341 -15.128 1.00 84.94 202 LYS A O 1
ATOM 1579 N N . ASN A 1 203 ? -7.152 -7.239 -13.803 1.00 83.38 203 ASN A N 1
ATOM 1580 C CA . ASN A 1 203 ? -7.617 -6.251 -12.839 1.00 83.38 203 ASN A CA 1
ATOM 1581 C C . ASN A 1 203 ? -6.814 -4.952 -12.959 1.00 83.38 203 ASN A C 1
ATOM 1583 O O . ASN A 1 203 ? -5.783 -4.886 -13.634 1.00 83.38 203 ASN A O 1
ATOM 1587 N N . SER A 1 204 ? -7.313 -3.895 -12.323 1.00 77.88 204 SER A N 1
ATOM 1588 C CA . SER A 1 204 ? -6.688 -2.577 -12.347 1.00 77.88 204 SER A CA 1
ATOM 1589 C C . SER A 1 204 ? -6.044 -2.284 -10.996 1.00 77.88 204 SER A C 1
ATOM 1591 O O . SER A 1 204 ? -6.726 -2.294 -9.977 1.00 77.88 204 SER A O 1
ATOM 1593 N N . HIS A 1 205 ? -4.763 -1.906 -10.987 1.00 68.31 205 HIS A N 1
ATOM 1594 C CA . HIS A 1 205 ? -4.126 -1.240 -9.840 1.00 68.31 205 HIS A CA 1
ATOM 1595 C C . HIS A 1 205 ? -4.768 0.113 -9.514 1.00 68.31 205 HIS A C 1
ATOM 1597 O O . HIS A 1 205 ? -4.435 0.762 -8.525 1.00 68.31 205 HIS A O 1
ATOM 1603 N N . TYR A 1 206 ? -5.653 0.567 -10.397 1.00 62.50 206 TYR A N 1
ATOM 1604 C CA . TYR A 1 206 ? -6.337 1.831 -10.329 1.00 62.50 206 TYR A CA 1
ATOM 1605 C C . TYR A 1 206 ? -7.851 1.609 -10.311 1.00 62.50 206 TYR A C 1
ATOM 1607 O O . TYR A 1 206 ? -8.519 1.596 -11.348 1.00 62.50 206 TYR A O 1
ATOM 1615 N N . ARG A 1 207 ? -8.412 1.494 -9.107 1.00 51.53 207 ARG A N 1
ATOM 1616 C CA . ARG A 1 207 ? -9.786 1.923 -8.821 1.00 51.53 207 ARG A CA 1
ATOM 1617 C C . ARG A 1 207 ? -9.705 3.240 -8.043 1.00 51.53 207 ARG A C 1
ATOM 1619 O O . ARG A 1 207 ? -9.781 3.244 -6.826 1.00 51.53 207 ARG A O 1
ATOM 1626 N N . ARG A 1 208 ? -9.454 4.348 -8.757 1.00 48.94 208 ARG A N 1
ATOM 1627 C CA . ARG A 1 208 ? -9.605 5.753 -8.303 1.00 48.94 208 ARG A CA 1
ATOM 1628 C C . ARG A 1 208 ? -9.269 6.039 -6.819 1.00 48.94 208 ARG A C 1
ATOM 1630 O O . ARG A 1 208 ? -10.098 6.608 -6.122 1.00 48.94 208 ARG A O 1
ATOM 1637 N N . LYS A 1 209 ? -8.075 5.693 -6.322 1.00 48.31 209 LYS A N 1
ATOM 1638 C CA . LYS A 1 209 ? -7.609 6.121 -4.983 1.00 48.31 209 LYS A CA 1
ATOM 1639 C C . LYS A 1 209 ? -6.108 6.383 -5.003 1.00 48.31 209 LYS A C 1
ATOM 1641 O O . LYS A 1 209 ? -5.312 5.452 -4.981 1.00 48.31 209 LYS A O 1
ATOM 1646 N N . ALA A 1 210 ? -5.719 7.653 -5.077 1.00 37.56 210 ALA A N 1
ATOM 1647 C CA . ALA A 1 210 ? -4.342 8.075 -4.845 1.00 37.56 210 ALA A CA 1
ATOM 1648 C C . ALA A 1 210 ? -4.286 8.807 -3.498 1.00 37.56 210 ALA A C 1
ATOM 1650 O O . ALA A 1 210 ? -4.786 9.924 -3.375 1.00 37.56 210 ALA A O 1
ATOM 1651 N N . ALA A 1 211 ? -3.694 8.158 -2.495 1.00 40.38 211 ALA A N 1
ATOM 1652 C CA . ALA A 1 211 ? -3.295 8.791 -1.246 1.00 40.38 211 ALA A CA 1
ATOM 1653 C C . ALA A 1 211 ? -1.785 9.037 -1.313 1.00 40.38 211 ALA A C 1
ATOM 1655 O O . ALA A 1 211 ? -1.005 8.100 -1.500 1.00 40.38 211 ALA A O 1
ATOM 1656 N N . TYR A 1 212 ? -1.381 10.299 -1.203 1.00 37.06 212 TYR A N 1
ATOM 1657 C CA . TYR A 1 212 ? 0.021 10.700 -1.162 1.00 37.06 212 TYR A CA 1
ATOM 1658 C C . TYR A 1 212 ? 0.356 11.096 0.280 1.00 37.06 212 TYR A C 1
ATOM 1660 O O . TYR A 1 212 ? -0.338 11.920 0.875 1.00 37.06 212 TYR A O 1
ATOM 1668 N N . CYS A 1 213 ? 1.386 10.481 0.864 1.00 33.50 213 CYS A N 1
ATOM 1669 C CA . CYS A 1 213 ? 1.948 10.915 2.142 1.00 33.50 213 CYS A CA 1
ATOM 1670 C C . CYS A 1 213 ? 3.259 11.638 1.851 1.00 33.50 213 CYS A C 1
ATOM 1672 O O . CYS A 1 213 ? 4.266 10.977 1.597 1.00 33.50 213 CYS A O 1
ATOM 1674 N N . ASP A 1 214 ? 3.238 12.967 1.910 1.00 32.91 214 ASP A N 1
ATOM 1675 C CA . ASP A 1 214 ? 4.466 13.753 2.010 1.00 32.91 214 ASP A CA 1
ATOM 1676 C C . ASP A 1 214 ? 5.064 13.635 3.421 1.00 32.91 214 ASP A C 1
ATOM 1678 O O . ASP A 1 214 ? 4.340 13.461 4.411 1.00 32.91 214 ASP A O 1
ATOM 1682 N N . GLN A 1 215 ? 6.398 13.657 3.475 1.00 35.94 215 GLN A N 1
ATOM 1683 C CA . GLN A 1 215 ? 7.204 13.715 4.698 1.00 35.94 215 GLN A CA 1
ATOM 1684 C C . GLN A 1 215 ? 7.376 15.155 5.168 1.00 35.94 215 GLN A C 1
ATOM 1686 O O . GLN A 1 215 ? 7.580 16.032 4.301 1.00 35.94 215 GLN A O 1
#

Secondary structure (DSSP, 8-state):
----SS-S------SSS-GGGTBS--TTHHHHHHHHHHHHHHHHHTT----HHHHHHHHHHHHHHHSPBS-TTS-EE----TTS-HHHHHHHHHHHHHHH-TT--EEEEES-HHHHHHHHHHTTTSEEEE-S--HHHH-TT-SS--TTHHHH--S--HHHHHHHHGGG-SEEEEEHHHHHHHHHSTTTGGGGGEEE-TT--EEES-SS--EE---

Radius of gyration: 18.91 Å; chains: 1; bounding box: 54×48×52 Å

Sequence (215 aa):
MGEETKDLLKIRNLNTCSLEQLIINGKHTDEAEKIAEATKQIIISRGSQVSEAHHKTLKEMAFVLLEDFQQADKAAVVPAECGIGKTTLIEAFLKYKLDTDEDFGAIVVKEQISDIRQLKSALNGKACGLYSFCSEECLNGLKNYSRITCKTCEKKCKMNLAKDNFKDYPVIIMSGEKLRMLMMYKGGINDFLNFNDANGKKNSHYRRKAAYCDQ

pLDDT: mean 76.21, std 18.81, range [30.38, 96.5]

Foldseek 3Di:
DDDDPDPPDPPDDPPPDPPVVFFDDCVCLVVLLQLLVQLQVVCVVVVDHADPVLSVLSSVVSVLQPGDTPPLPDEDER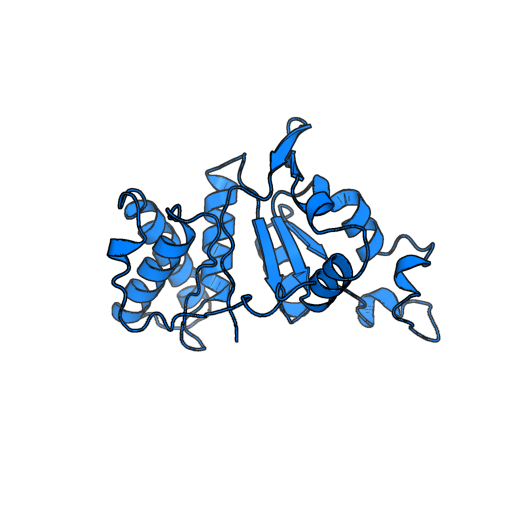DDDPPSRPLSSVLSSVLSCVVPPLLAAAEAEDADPVSLVVSCVSNPNLEFEAEFDDCVQPVPPDPDDDSCCVVVPPDPTSNVVSVVQVQAHRYYYYYPVRQVVQCVDPVHCVVVQWHAGPVRDIHGSDPRHDHDYDD